Protein AF-A0A7Z2T7I6-F1 (afdb_monomer)

Radius of gyration: 26.54 Å; Cα contacts (8 Å, |Δi|>4): 228; chains: 1; bounding box: 70×32×77 Å

Organism: NCBI:txid1481923

Sequence (202 aa):
MVDNRLSQYQVNSLRELLQLSEDDLSFLVKNIEYQLNGLGGLPIDDSGSIDLTQETSNHPKEMREILDEIAKSAKKLCNLVTRYDAKTDRTLDIGSHYFRLPPSKVEPNGVKHFECIRVHDFLQELVSKAELESDYHATFVKAKSQNVVAKIYQAWNWAYPSAADNMIKFSSNNQFINMVAIVTGWDAELARKNVGNFLTRN

Solvent-accessible surface area (backbone atoms only — not comparable to full-atom values): 11140 Å² total; per-residue (Å²): 135,80,75,37,56,76,16,75,66,43,54,49,53,48,44,70,72,65,69,56,55,72,68,51,45,52,48,30,51,54,38,33,27,56,45,45,38,78,70,50,83,66,46,58,44,98,82,49,31,36,16,72,66,55,79,52,97,64,57,49,61,62,53,26,54,50,26,50,50,50,26,54,52,31,53,53,49,35,56,51,50,54,53,44,38,73,74,36,104,49,76,64,64,46,53,38,59,82,74,74,47,79,58,80,42,70,46,98,89,68,53,72,39,61,54,67,44,49,48,55,60,54,29,53,52,51,27,55,52,27,51,54,56,29,50,50,39,55,49,53,60,61,51,46,54,37,49,51,49,51,30,46,48,54,22,42,43,71,55,39,49,86,61,53,73,48,80,87,58,99,50,90,84,28,67,67,40,48,48,48,10,53,60,34,50,38,54,60,67,59,23,40,50,43,50,49,61,44,62,77,74,111

Foldseek 3Di:
DQQQAAFPQLLVLLCVLPVDDPVLSVQLRVQLSVLCVVVPHADADPRRHRALVPPPVCPLVVLLVVLVVLLVVLVVVLVVQVVVVVVDVDFDKDWPVVVVDAAPDADPVGDGHTDIDGSNVVSVVSNVVSVVSSVVSVCCVLVVLLSSLVSSLVSCCVSPVVCNPDDQDLDLSGSSLVSQCSRHVHDSVVSSVSNVVNVVVD

Nearest PDB structures (foldseek):
  9fw3-assembly1_B  TM=3.558E-01  e=8.357E+00  Mycolicibacterium thermoresistibile ATCC 19527

Secondary structure (DSSP, 8-state):
----PPPHHHHHHHHHHH---HHHHHHHHHHHHHHHHTT-PPPB-TTS-B-TTS--S--TTHHHHHHHHHHHHHHHHHHHHHHHHHHSSS--EEEGGGGTPPPSEE-TTSPEE--EEEHHHHHHHHHHHHHHHHHHHHHHHHHHHHHHHHHHHHHHHHH-HHHHTS---SSTT-HHHHHHHHHHT--HHHHHHHHHHHHT--

Structure (mmCIF, N/CA/C/O backbone):
data_AF-A0A7Z2T7I6-F1
#
_entry.id   AF-A0A7Z2T7I6-F1
#
loop_
_atom_site.group_PDB
_atom_site.id
_atom_site.type_symbol
_atom_site.label_atom_id
_atom_site.label_alt_id
_atom_site.label_comp_id
_atom_site.label_asym_id
_atom_site.label_entity_id
_atom_site.label_seq_id
_atom_site.pdbx_PDB_ins_code
_atom_site.Cartn_x
_atom_site.Cartn_y
_atom_site.Cartn_z
_atom_site.occupancy
_atom_site.B_iso_or_equiv
_atom_site.auth_seq_id
_atom_site.auth_comp_id
_atom_site.auth_asym_id
_atom_site.auth_atom_id
_atom_site.pdbx_PDB_model_num
ATOM 1 N N . MET A 1 1 ? -10.963 -1.932 -21.641 1.00 59.19 1 MET A N 1
ATOM 2 C CA . MET A 1 1 ? -10.310 -0.610 -21.747 1.00 59.19 1 MET A CA 1
ATOM 3 C C . MET A 1 1 ? -8.960 -0.745 -21.056 1.00 59.19 1 MET A C 1
ATOM 5 O O . MET A 1 1 ? -8.883 -1.547 -20.134 1.00 59.19 1 MET A O 1
ATOM 9 N N . VAL A 1 2 ? -7.897 -0.120 -21.567 1.00 70.94 2 VAL A N 1
ATOM 10 C CA . VAL A 1 2 ? -6.589 -0.116 -20.887 1.00 70.94 2 VAL A CA 1
ATOM 11 C C . VAL A 1 2 ? -6.545 1.155 -20.056 1.00 70.94 2 VAL A C 1
ATOM 13 O O . VAL A 1 2 ? -6.559 2.241 -20.642 1.00 70.94 2 VAL A O 1
ATOM 16 N N . ASP A 1 3 ? -6.555 0.989 -18.737 1.00 77.12 3 ASP A N 1
ATOM 17 C CA . ASP A 1 3 ? -6.661 2.078 -17.764 1.00 77.12 3 ASP A CA 1
ATOM 18 C C . ASP A 1 3 ? -5.273 2.648 -17.428 1.00 77.12 3 ASP A C 1
ATOM 20 O O . ASP A 1 3 ? -5.129 3.846 -17.211 1.00 77.12 3 ASP A O 1
ATOM 24 N N . ASN A 1 4 ? -4.231 1.810 -17.485 1.00 85.25 4 ASN A N 1
ATOM 25 C CA . ASN A 1 4 ? -2.842 2.185 -17.203 1.00 85.25 4 ASN A CA 1
ATOM 26 C C . ASN A 1 4 ? -2.056 2.425 -18.494 1.00 85.25 4 ASN A C 1
ATOM 28 O O . ASN A 1 4 ? -1.387 1.515 -18.987 1.00 85.25 4 ASN A O 1
ATOM 32 N N . ARG A 1 5 ? -2.149 3.636 -19.049 1.00 93.06 5 ARG A N 1
ATOM 33 C CA . ARG A 1 5 ? -1.396 4.034 -20.248 1.00 93.06 5 ARG A CA 1
ATOM 34 C C . ARG A 1 5 ? -0.121 4.779 -19.885 1.00 93.06 5 ARG A C 1
ATOM 36 O O . ARG A 1 5 ? -0.138 5.600 -18.974 1.00 93.06 5 ARG A O 1
ATOM 43 N N . LEU A 1 6 ? 0.959 4.516 -20.615 1.00 94.81 6 LEU A N 1
ATOM 44 C CA . LEU A 1 6 ? 2.185 5.298 -20.479 1.00 94.81 6 LEU A CA 1
ATOM 45 C C . LEU A 1 6 ? 1.987 6.666 -21.133 1.00 94.81 6 LEU A C 1
ATOM 47 O O . LEU A 1 6 ? 1.428 6.769 -22.229 1.00 94.81 6 LEU A O 1
ATOM 51 N N . SER A 1 7 ? 2.464 7.725 -20.480 1.00 95.06 7 SER A N 1
ATOM 52 C CA . SER A 1 7 ? 2.431 9.057 -21.082 1.00 95.06 7 SER A CA 1
ATOM 53 C C . SER A 1 7 ? 3.369 9.144 -22.283 1.00 95.06 7 SER A C 1
ATOM 55 O O . SER A 1 7 ? 4.326 8.377 -22.427 1.00 95.06 7 SER A O 1
ATOM 57 N N . GLN A 1 8 ? 3.155 10.155 -23.128 1.00 95.19 8 GLN A N 1
ATOM 58 C CA . GLN A 1 8 ? 4.059 10.425 -24.246 1.00 95.19 8 GLN A CA 1
ATOM 59 C C . GLN A 1 8 ? 5.498 10.685 -23.774 1.00 95.19 8 GLN A C 1
ATOM 61 O O . GLN A 1 8 ? 6.445 10.320 -24.470 1.00 95.19 8 GLN A O 1
ATOM 66 N N . TYR A 1 9 ? 5.664 11.283 -22.589 1.00 94.69 9 TYR A N 1
ATOM 67 C CA . TYR A 1 9 ? 6.972 11.489 -21.974 1.00 94.69 9 TYR A CA 1
ATOM 68 C C . TYR A 1 9 ? 7.654 10.151 -21.668 1.00 94.69 9 TYR A C 1
ATOM 70 O O . TYR A 1 9 ? 8.757 9.912 -22.156 1.00 94.69 9 TYR A O 1
ATOM 78 N N . GLN A 1 10 ? 6.967 9.243 -20.967 1.00 95.38 10 GLN A N 1
ATOM 79 C CA . GLN A 1 10 ? 7.503 7.917 -20.645 1.00 95.38 10 GLN A CA 1
ATOM 80 C C . GLN A 1 10 ? 7.854 7.132 -21.915 1.00 95.38 10 GLN A C 1
ATOM 82 O O . GLN A 1 10 ? 8.934 6.552 -22.001 1.00 95.38 10 GLN A O 1
ATOM 87 N N . VAL A 1 11 ? 6.996 7.171 -22.941 1.00 96.25 11 VAL A N 1
ATOM 88 C CA . VAL A 1 11 ? 7.260 6.517 -24.235 1.00 96.25 11 VAL A CA 1
ATOM 89 C C . VAL A 1 11 ? 8.503 7.095 -24.922 1.00 96.25 11 VAL A C 1
ATOM 91 O O . VAL A 1 11 ? 9.327 6.338 -25.437 1.00 96.25 11 VAL A O 1
ATOM 94 N N . ASN A 1 12 ? 8.680 8.418 -24.912 1.00 94.31 12 ASN A N 1
ATOM 95 C CA . ASN A 1 12 ? 9.861 9.056 -25.494 1.00 94.31 12 ASN A CA 1
ATOM 96 C C . ASN A 1 12 ? 11.142 8.683 -24.731 1.00 94.31 12 ASN A C 1
ATOM 98 O O . ASN A 1 12 ? 12.137 8.335 -25.363 1.00 94.31 12 ASN A O 1
ATOM 102 N N . SER A 1 13 ? 11.107 8.661 -23.396 1.00 95.00 13 SER A N 1
ATOM 103 C CA . SER A 1 13 ? 12.247 8.223 -22.582 1.00 95.00 13 SER A CA 1
ATOM 104 C C . SER A 1 13 ? 12.603 6.751 -22.823 1.00 95.00 13 SER A C 1
ATOM 106 O O . SER A 1 13 ? 13.781 6.400 -22.874 1.00 95.00 13 SER A O 1
ATOM 108 N N . LEU A 1 14 ? 11.607 5.879 -23.024 1.00 93.69 14 LEU A N 1
ATOM 109 C CA . LEU A 1 14 ? 11.844 4.480 -23.400 1.00 93.69 14 LEU A CA 1
ATOM 110 C C . LEU A 1 14 ? 12.498 4.356 -24.779 1.00 93.69 14 LEU A C 1
ATOM 112 O O . LEU A 1 14 ? 13.408 3.542 -24.944 1.00 93.69 14 LEU A O 1
ATOM 116 N N . ARG A 1 15 ? 12.077 5.175 -25.752 1.00 93.00 15 ARG A N 1
ATOM 117 C CA . ARG A 1 15 ? 12.696 5.226 -27.085 1.00 93.00 15 ARG A CA 1
ATOM 118 C C . ARG A 1 15 ? 14.184 5.558 -26.988 1.00 93.00 15 ARG A C 1
ATOM 120 O O . ARG A 1 15 ? 15.005 4.859 -27.576 1.00 93.00 15 ARG A O 1
ATOM 127 N N . GLU A 1 16 ? 14.526 6.592 -26.225 1.00 92.69 16 GLU A N 1
ATOM 128 C CA . GLU A 1 16 ? 15.913 7.031 -26.031 1.00 92.69 16 GLU A CA 1
ATOM 129 C C . GLU A 1 16 ? 16.762 5.977 -25.307 1.00 92.69 16 GLU A C 1
ATOM 131 O O . GLU A 1 16 ? 17.910 5.737 -25.687 1.00 92.69 16 GLU A O 1
ATOM 136 N N . LEU A 1 17 ? 16.192 5.314 -24.294 1.00 91.06 17 LEU A N 1
ATOM 137 C CA . LEU A 1 17 ? 16.883 4.299 -23.500 1.00 91.06 17 LEU A CA 1
ATOM 138 C C . LEU A 1 17 ? 17.162 3.010 -24.286 1.00 91.06 17 LEU A C 1
ATOM 140 O O . LEU A 1 17 ? 18.237 2.419 -24.145 1.00 91.06 17 LEU A O 1
ATOM 144 N N . LEU A 1 18 ? 16.171 2.532 -25.043 1.00 87.81 18 LEU A N 1
ATOM 145 C CA . LEU A 1 18 ? 16.194 1.191 -25.630 1.00 87.81 18 LEU A CA 1
ATOM 146 C C . LEU A 1 18 ? 16.633 1.179 -27.094 1.00 87.81 18 LEU A C 1
ATOM 148 O O . LEU A 1 18 ? 17.098 0.143 -27.559 1.00 87.81 18 LEU A O 1
ATOM 152 N N . GLN A 1 19 ? 16.511 2.310 -27.801 1.00 86.06 19 GLN A N 1
ATOM 153 C CA . GLN A 1 19 ? 16.874 2.452 -29.219 1.00 86.06 19 GLN A CA 1
ATOM 154 C C . GLN A 1 19 ? 16.239 1.370 -30.113 1.00 86.06 19 GLN A C 1
ATOM 156 O O . GLN A 1 19 ? 16.840 0.906 -31.082 1.00 86.06 19 GLN A O 1
ATOM 161 N N . LEU A 1 20 ? 15.021 0.952 -29.763 1.00 84.25 20 LEU A N 1
ATOM 162 C CA . LEU A 1 20 ? 14.238 -0.024 -30.517 1.00 84.25 20 LEU A CA 1
ATOM 163 C C . LEU A 1 20 ? 13.648 0.603 -31.784 1.00 84.25 20 LEU A C 1
ATOM 165 O O . LEU A 1 20 ? 13.491 1.823 -31.876 1.00 84.25 20 LEU A O 1
ATOM 169 N N . SER A 1 21 ? 13.270 -0.247 -32.742 1.00 87.25 21 SER A N 1
ATOM 170 C CA . SER A 1 21 ? 12.425 0.177 -33.860 1.00 87.25 21 SER A CA 1
ATOM 171 C C . SER A 1 21 ? 11.063 0.673 -33.346 1.00 87.25 21 SER A C 1
ATOM 173 O O . SER A 1 21 ? 10.634 0.298 -32.253 1.00 87.25 21 SER A O 1
ATOM 175 N N . GLU A 1 22 ? 10.360 1.514 -34.114 1.00 88.25 22 GLU A N 1
ATOM 176 C CA . GLU A 1 22 ? 9.031 2.007 -33.706 1.00 88.25 22 GLU A CA 1
ATOM 177 C C . GLU A 1 22 ? 8.027 0.864 -33.488 1.00 88.25 22 GLU A C 1
ATOM 179 O O . GLU A 1 22 ? 7.228 0.923 -32.552 1.00 88.25 22 GLU A O 1
ATOM 184 N N . ASP A 1 23 ? 8.096 -0.197 -34.296 1.00 87.69 23 ASP A N 1
ATOM 185 C CA . ASP A 1 23 ? 7.208 -1.355 -34.165 1.00 87.69 23 ASP A CA 1
ATOM 186 C C . ASP A 1 23 ? 7.495 -2.137 -32.873 1.00 87.69 23 ASP A C 1
ATOM 188 O O . ASP A 1 23 ? 6.567 -2.445 -32.117 1.00 87.69 23 ASP A O 1
ATOM 192 N N . ASP A 1 24 ? 8.773 -2.381 -32.566 1.00 86.50 24 ASP A N 1
ATOM 193 C CA . ASP A 1 24 ? 9.190 -3.089 -31.348 1.00 86.50 24 ASP A CA 1
ATOM 194 C C . ASP A 1 24 ? 8.893 -2.267 -30.088 1.00 86.50 24 ASP A C 1
ATOM 196 O O . ASP A 1 24 ? 8.397 -2.796 -29.089 1.00 86.50 24 ASP A O 1
ATOM 200 N N . LEU A 1 25 ? 9.136 -0.952 -30.137 1.00 90.25 25 LEU A N 1
ATOM 201 C CA . LEU A 1 25 ? 8.793 -0.037 -29.052 1.00 90.25 25 LEU A CA 1
ATOM 202 C C . LEU A 1 25 ? 7.277 -0.006 -28.827 1.00 90.25 25 LEU A C 1
ATOM 204 O O . LEU A 1 25 ? 6.825 -0.094 -27.685 1.00 90.25 25 LEU A O 1
ATOM 208 N N . SER A 1 26 ? 6.481 0.082 -29.899 1.00 91.44 26 SER A N 1
ATOM 209 C CA . SER A 1 26 ? 5.017 0.065 -29.810 1.00 91.44 26 SER A CA 1
ATOM 210 C C . SER A 1 26 ? 4.510 -1.237 -29.190 1.00 91.44 26 SER A C 1
ATOM 212 O O . SER A 1 26 ? 3.603 -1.215 -28.352 1.00 91.44 26 SER A O 1
ATOM 214 N N . PHE A 1 27 ? 5.105 -2.371 -29.566 1.00 90.19 27 PHE A N 1
ATOM 215 C CA . PHE A 1 27 ? 4.765 -3.673 -29.004 1.00 90.19 27 PHE A CA 1
ATOM 216 C C . PHE A 1 27 ? 5.120 -3.766 -27.513 1.00 90.19 27 PHE A C 1
ATOM 218 O O . PHE A 1 27 ? 4.272 -4.167 -26.712 1.00 90.19 27 PHE A O 1
ATOM 225 N N . LEU A 1 28 ? 6.324 -3.332 -27.122 1.00 90.88 28 LEU A N 1
ATOM 226 C CA . LEU A 1 28 ? 6.756 -3.289 -25.723 1.00 90.88 28 LEU A CA 1
ATOM 227 C C . LEU A 1 28 ? 5.830 -2.416 -24.871 1.00 90.88 28 LEU A C 1
ATOM 229 O O . LEU A 1 28 ? 5.360 -2.874 -23.832 1.00 90.88 28 LEU A O 1
ATOM 233 N N . VAL A 1 29 ? 5.530 -1.193 -25.320 1.00 94.12 29 VAL A N 1
ATOM 234 C CA . VAL A 1 29 ? 4.647 -0.257 -24.604 1.00 94.12 29 VAL A CA 1
ATOM 235 C C . VAL A 1 29 ? 3.270 -0.879 -24.391 1.00 94.12 29 VAL A C 1
ATOM 237 O O . VAL A 1 29 ? 2.826 -0.990 -23.251 1.00 94.12 2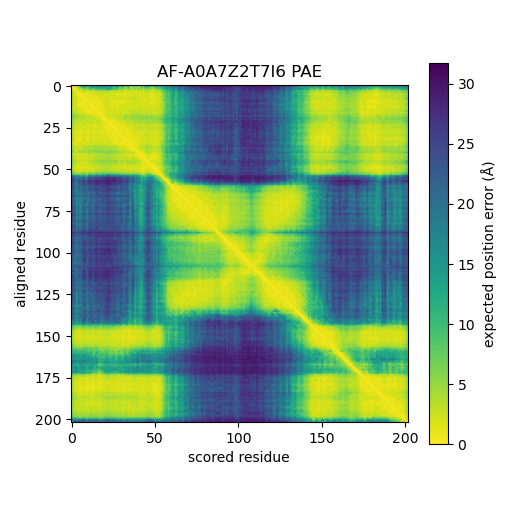9 VAL A O 1
ATOM 240 N N . LYS A 1 30 ? 2.629 -1.383 -25.453 1.00 93.19 30 LYS A N 1
ATOM 241 C CA . LYS A 1 30 ? 1.308 -2.026 -25.344 1.00 93.19 30 LYS A CA 1
ATOM 242 C C . LYS A 1 30 ? 1.323 -3.220 -24.394 1.00 93.19 30 LYS A C 1
ATOM 244 O O . LYS A 1 30 ? 0.353 -3.439 -23.668 1.00 93.19 30 LYS A O 1
ATOM 249 N N . ASN A 1 31 ? 2.404 -3.999 -24.390 1.00 91.62 31 ASN A N 1
ATOM 250 C CA . ASN A 1 31 ? 2.533 -5.143 -23.497 1.00 91.62 31 ASN A CA 1
ATOM 251 C C . ASN A 1 31 ? 2.718 -4.700 -22.037 1.00 91.62 31 ASN A C 1
ATOM 253 O O . ASN A 1 31 ? 2.062 -5.249 -21.156 1.00 91.62 31 ASN A O 1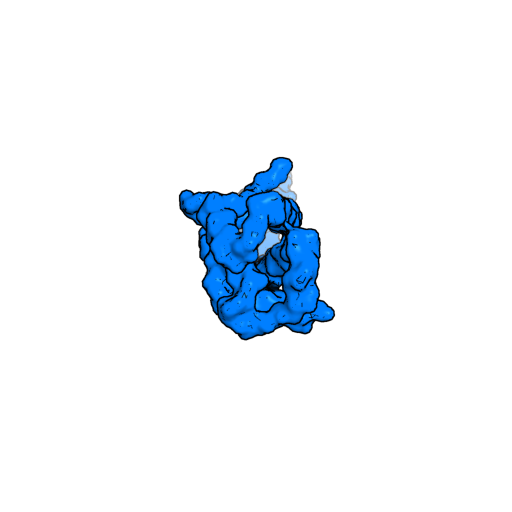
ATOM 257 N N . ILE A 1 32 ? 3.536 -3.675 -21.769 1.00 93.56 32 ILE A N 1
ATOM 258 C CA . ILE A 1 32 ? 3.672 -3.083 -20.428 1.00 93.56 32 ILE A CA 1
ATOM 259 C C . ILE A 1 32 ? 2.303 -2.615 -19.926 1.00 93.56 32 ILE A C 1
ATOM 261 O O . ILE A 1 32 ? 1.873 -3.034 -18.853 1.00 93.56 32 ILE A O 1
ATOM 265 N N . GLU A 1 33 ? 1.590 -1.812 -20.715 1.00 93.56 33 GLU A N 1
ATOM 266 C CA . GLU A 1 33 ? 0.268 -1.292 -20.353 1.00 93.56 33 GLU A CA 1
ATOM 267 C C . GLU A 1 33 ? -0.734 -2.424 -20.071 1.00 93.56 33 GLU A C 1
ATOM 269 O O . GLU A 1 33 ? -1.437 -2.407 -19.058 1.00 93.56 33 GLU A O 1
ATOM 274 N N . TYR A 1 34 ? -0.756 -3.461 -20.916 1.00 91.19 34 TYR A N 1
ATOM 275 C CA . TYR A 1 34 ? -1.602 -4.640 -20.724 1.00 91.19 34 TYR A CA 1
ATOM 276 C C . TYR A 1 34 ? -1.281 -5.388 -19.422 1.00 91.19 34 TYR A C 1
ATOM 278 O O . TYR A 1 34 ? -2.190 -5.713 -18.654 1.00 91.19 34 TYR A O 1
ATOM 286 N N . GLN A 1 35 ? 0.001 -5.640 -19.143 1.00 89.25 35 GLN A N 1
ATOM 287 C CA . GLN A 1 35 ? 0.428 -6.335 -17.927 1.00 89.25 35 GLN A CA 1
ATOM 288 C C . GLN A 1 35 ? 0.107 -5.526 -16.667 1.00 89.25 35 GLN A C 1
ATOM 290 O O . GLN A 1 35 ? -0.356 -6.089 -15.670 1.00 89.25 35 GLN A O 1
ATOM 295 N N . LEU A 1 36 ? 0.312 -4.207 -16.715 1.00 88.44 36 LEU A N 1
ATOM 296 C CA . LEU A 1 36 ? -0.004 -3.303 -15.614 1.00 88.44 36 LEU A CA 1
ATOM 297 C C . LEU A 1 36 ? -1.511 -3.183 -15.381 1.00 88.44 36 LEU A C 1
ATOM 299 O O . LEU A 1 36 ? -1.922 -3.014 -14.238 1.00 88.44 36 LEU A O 1
ATOM 303 N N . ASN A 1 37 ? -2.353 -3.316 -16.410 1.00 83.94 37 ASN A N 1
ATOM 304 C CA . ASN A 1 37 ? -3.814 -3.270 -16.261 1.00 83.94 37 ASN A CA 1
ATOM 305 C C . ASN A 1 37 ? -4.354 -4.362 -15.318 1.00 83.94 37 ASN A C 1
ATOM 307 O O . ASN A 1 37 ? -5.376 -4.177 -14.662 1.00 83.94 37 ASN A O 1
ATOM 311 N N . GLY A 1 38 ? -3.635 -5.482 -15.183 1.00 75.19 38 GLY A N 1
ATOM 312 C CA . GLY A 1 38 ? -3.947 -6.531 -14.208 1.00 75.19 38 GLY A CA 1
ATOM 313 C C . GLY A 1 38 ? -3.800 -6.107 -12.738 1.00 75.19 38 GLY A C 1
ATOM 314 O O . GLY A 1 38 ? -4.157 -6.881 -11.853 1.00 75.19 38 GLY A O 1
ATOM 315 N N . LEU A 1 39 ? -3.273 -4.909 -12.464 1.00 75.75 39 LEU A N 1
ATOM 316 C CA . LEU A 1 39 ? -3.096 -4.347 -11.120 1.00 75.75 39 LEU A CA 1
ATOM 317 C C . LEU A 1 39 ? -4.210 -3.360 -10.722 1.00 75.75 39 LEU A C 1
ATOM 319 O O . LEU A 1 39 ? -4.144 -2.789 -9.631 1.00 75.75 39 LEU A O 1
ATOM 323 N N . GLY A 1 40 ? -5.2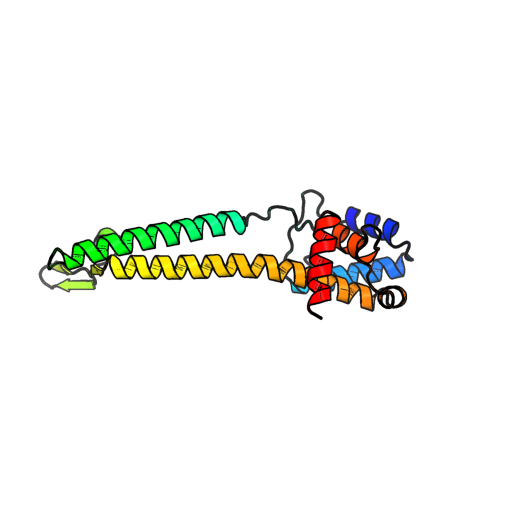18 -3.159 -11.581 1.00 75.50 40 GLY A N 1
ATOM 324 C CA . GLY A 1 40 ? -6.194 -2.073 -11.443 1.00 75.50 40 GLY A CA 1
ATOM 325 C C . GLY A 1 40 ? -5.578 -0.705 -11.760 1.00 75.50 40 GLY A C 1
ATOM 326 O O . GLY A 1 40 ? -4.453 -0.638 -12.247 1.00 75.50 40 GLY A O 1
ATOM 327 N N . GLY A 1 41 ? -6.299 0.386 -11.487 1.00 76.88 41 GLY A N 1
ATOM 328 C CA . GLY A 1 41 ? -5.822 1.747 -11.767 1.00 76.88 41 GLY A CA 1
ATOM 329 C C . GLY A 1 41 ? -4.560 2.117 -10.976 1.00 76.88 41 GLY A C 1
ATOM 330 O O . GLY A 1 41 ? -4.514 1.982 -9.747 1.00 76.88 41 GLY A O 1
ATOM 331 N N . LEU A 1 42 ? -3.530 2.574 -11.685 1.00 80.94 42 LEU A N 1
ATOM 332 C CA . LEU A 1 42 ? -2.273 3.060 -11.120 1.00 80.94 42 LEU A CA 1
ATOM 333 C C . LEU A 1 42 ? -2.291 4.590 -10.962 1.00 80.94 42 LEU A C 1
ATOM 335 O O . LEU A 1 42 ? -3.009 5.270 -11.694 1.00 80.94 42 LEU A O 1
ATOM 339 N N . PRO A 1 43 ? -1.530 5.137 -9.994 1.00 76.50 43 PRO A N 1
ATOM 340 C CA . PRO A 1 43 ? -1.385 6.580 -9.838 1.00 76.50 43 PRO A CA 1
ATOM 341 C C . PRO A 1 43 ? -0.776 7.210 -11.092 1.00 76.50 43 PRO A C 1
ATOM 343 O O . PRO A 1 43 ? 0.146 6.646 -11.688 1.00 76.50 43 PRO A O 1
ATOM 346 N N . ILE A 1 44 ? -1.281 8.389 -11.445 1.00 82.38 44 ILE A N 1
ATOM 347 C CA . ILE A 1 44 ? -0.764 9.224 -12.527 1.00 82.38 44 ILE A CA 1
ATOM 348 C C . ILE A 1 44 ? -0.452 10.620 -11.993 1.00 82.38 44 ILE A C 1
ATOM 350 O O . ILE A 1 44 ? -1.151 11.096 -11.100 1.00 82.38 44 ILE A O 1
ATOM 354 N N . ASP A 1 45 ? 0.587 11.250 -12.529 1.00 80.69 45 ASP A N 1
ATOM 355 C CA . ASP A 1 45 ? 0.932 12.640 -12.233 1.00 80.69 45 ASP A CA 1
ATOM 356 C C . ASP A 1 45 ? 0.135 13.643 -13.089 1.00 80.69 45 ASP A C 1
ATOM 358 O O . ASP A 1 45 ? -0.643 13.269 -13.972 1.00 80.69 45 ASP A O 1
ATOM 362 N N . ASP A 1 46 ? 0.364 14.939 -12.859 1.00 80.94 46 ASP A N 1
ATOM 363 C CA . ASP A 1 46 ? -0.265 16.031 -13.619 1.00 80.94 46 ASP A CA 1
ATOM 364 C C . ASP A 1 46 ? 0.069 16.001 -15.124 1.00 80.94 46 ASP A C 1
ATOM 366 O O . ASP A 1 46 ? -0.649 16.583 -15.939 1.00 80.94 46 ASP A O 1
ATOM 370 N N . SER A 1 47 ? 1.152 15.318 -15.514 1.00 83.94 47 SER A N 1
ATOM 371 C CA . SER A 1 47 ? 1.539 15.112 -16.915 1.00 83.94 47 SER A CA 1
ATOM 372 C C . SER A 1 47 ? 0.856 13.895 -17.555 1.00 83.94 47 SER A C 1
ATOM 374 O O . SER A 1 47 ? 1.020 13.647 -18.753 1.00 83.94 47 SER A O 1
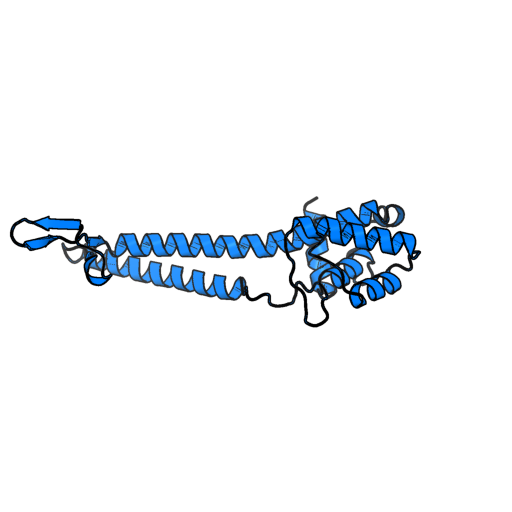ATOM 376 N N . GLY A 1 48 ? 0.078 13.141 -16.774 1.00 84.31 48 GLY A N 1
ATOM 377 C CA . GLY A 1 48 ? -0.547 11.885 -17.175 1.00 84.31 48 GLY A CA 1
ATOM 378 C C . GLY A 1 48 ? 0.422 10.701 -17.214 1.00 84.31 48 GLY A C 1
ATOM 379 O O . GLY A 1 48 ? 0.098 9.683 -17.823 1.00 84.31 48 GLY A O 1
ATOM 380 N N . SER A 1 49 ? 1.611 10.827 -16.619 1.00 89.50 49 SER A N 1
ATOM 381 C CA . SER A 1 49 ? 2.594 9.748 -16.495 1.00 89.50 49 SER A CA 1
ATOM 382 C C . SER A 1 49 ? 2.248 8.857 -15.320 1.00 89.50 49 SER A C 1
ATOM 384 O O . SER A 1 49 ? 1.867 9.355 -14.265 1.00 89.50 49 SER A O 1
ATOM 386 N N . ILE A 1 50 ? 2.425 7.543 -15.474 1.00 88.00 50 ILE A N 1
ATOM 387 C CA . ILE A 1 50 ? 2.354 6.638 -14.327 1.00 88.00 50 ILE A CA 1
ATOM 388 C C . ILE A 1 50 ? 3.496 6.992 -13.388 1.00 88.00 50 ILE A C 1
ATOM 390 O O . ILE A 1 50 ? 4.666 6.839 -13.738 1.00 88.00 50 ILE A O 1
ATOM 394 N N . ASP A 1 51 ? 3.141 7.417 -12.187 1.00 86.00 51 ASP A N 1
ATOM 395 C CA . ASP A 1 51 ? 4.105 7.793 -11.175 1.00 86.00 51 ASP A CA 1
ATOM 396 C C . ASP A 1 51 ? 3.681 7.179 -9.841 1.00 86.00 51 ASP A C 1
ATOM 398 O O . ASP A 1 51 ? 2.762 7.625 -9.164 1.00 86.00 51 ASP A O 1
ATOM 402 N N . LEU A 1 52 ? 4.360 6.095 -9.473 1.00 81.38 52 LEU A N 1
ATOM 403 C CA . LEU A 1 52 ? 4.162 5.385 -8.215 1.00 81.38 52 LEU A CA 1
ATOM 404 C C . LEU A 1 52 ? 4.829 6.101 -7.029 1.00 81.38 52 LEU A C 1
ATOM 406 O O . LEU A 1 52 ? 4.751 5.587 -5.911 1.00 81.38 52 LEU A O 1
ATOM 410 N N . THR A 1 53 ? 5.523 7.220 -7.268 1.00 75.19 53 THR A N 1
ATOM 411 C CA . THR A 1 53 ? 5.970 8.159 -6.231 1.00 75.19 53 THR A CA 1
ATOM 412 C C . THR A 1 53 ? 4.924 9.218 -5.929 1.00 75.19 53 THR A C 1
ATOM 414 O O . THR A 1 53 ? 4.950 9.740 -4.814 1.00 75.19 53 THR A O 1
ATOM 417 N N . GLN A 1 54 ? 3.985 9.480 -6.860 1.00 61.38 54 GLN A N 1
ATOM 418 C CA . GLN A 1 54 ? 2.807 10.286 -6.556 1.00 61.38 54 GLN A CA 1
ATOM 419 C C . GLN A 1 54 ? 2.179 9.702 -5.307 1.00 61.38 54 GLN A C 1
ATOM 421 O O . GLN A 1 54 ? 1.809 8.518 -5.247 1.00 61.38 54 GLN A O 1
ATOM 426 N N . GLU A 1 55 ? 2.041 10.566 -4.314 1.00 52.06 55 GLU A N 1
ATOM 427 C CA . GLU A 1 55 ? 1.145 10.345 -3.204 1.00 52.06 55 GLU A CA 1
ATOM 428 C C . GLU A 1 55 ? -0.270 10.310 -3.786 1.00 52.06 55 GLU A C 1
ATOM 430 O O . GLU A 1 55 ? -1.037 11.265 -3.719 1.00 52.06 55 GLU A O 1
ATOM 435 N N . THR A 1 56 ? -0.655 9.170 -4.367 1.00 45.06 56 THR A N 1
ATOM 436 C CA . THR A 1 56 ? -2.063 8.795 -4.321 1.00 45.06 56 THR A CA 1
ATOM 437 C C . THR A 1 56 ? -2.429 8.917 -2.863 1.00 45.06 56 THR A C 1
ATOM 439 O O . THR A 1 56 ? -1.742 8.325 -2.038 1.00 45.06 56 THR A O 1
ATOM 442 N N . SER A 1 57 ? -3.436 9.727 -2.563 1.00 42.50 57 SER A N 1
ATOM 443 C CA . SER A 1 57 ? -4.034 9.968 -1.250 1.00 42.50 57 SER A CA 1
ATOM 444 C C . SER A 1 57 ? -4.304 8.661 -0.485 1.00 42.50 57 SER A C 1
ATOM 446 O O . SER A 1 57 ? -5.415 8.141 -0.450 1.00 42.50 57 SER A O 1
ATOM 448 N N . ASN A 1 58 ? -3.233 8.090 0.043 1.00 48.69 58 ASN A N 1
ATOM 449 C CA . ASN A 1 58 ? -3.063 6.772 0.624 1.00 48.69 58 ASN A CA 1
ATOM 450 C C . ASN A 1 58 ? -1.672 6.849 1.251 1.00 48.69 58 ASN A C 1
ATOM 452 O O . ASN A 1 58 ? -0.713 6.376 0.657 1.00 48.69 58 ASN A O 1
ATOM 456 N N . HIS A 1 59 ? -1.539 7.502 2.407 1.00 54.81 59 HIS A N 1
ATOM 457 C CA . HIS A 1 59 ? -0.296 7.537 3.179 1.00 54.81 59 HIS A CA 1
ATOM 458 C C . HIS A 1 59 ? -0.194 6.241 3.997 1.00 54.81 59 HIS A C 1
ATOM 460 O O . HIS A 1 59 ? -0.561 6.225 5.167 1.00 54.81 59 HIS A O 1
ATOM 466 N N . PRO A 1 60 ? 0.287 5.103 3.469 1.00 60.59 60 PRO A N 1
ATOM 467 C CA . PRO A 1 60 ? 0.113 3.813 4.128 1.00 60.59 60 PRO A CA 1
ATOM 468 C C . PRO A 1 60 ? 1.129 3.654 5.264 1.00 60.59 60 PRO A C 1
ATOM 470 O O . PRO A 1 60 ? 1.045 2.709 6.037 1.00 60.59 60 PRO A O 1
ATOM 473 N N . LYS A 1 61 ? 2.125 4.549 5.334 1.00 64.88 61 LYS A N 1
ATOM 474 C CA . LYS A 1 61 ? 3.066 4.674 6.443 1.00 64.88 61 LYS A CA 1
ATOM 475 C C . LYS A 1 61 ? 2.470 5.528 7.557 1.00 64.88 61 LYS A C 1
ATOM 477 O O . LYS A 1 61 ? 2.412 5.048 8.675 1.00 64.88 61 LYS A O 1
ATOM 482 N N . GLU A 1 62 ? 1.987 6.730 7.248 1.00 71.62 62 GLU A N 1
ATOM 483 C CA . GLU A 1 62 ? 1.335 7.599 8.236 1.00 71.62 62 GLU A CA 1
ATOM 484 C C . GLU A 1 62 ? 0.080 6.931 8.812 1.00 71.62 62 GLU A C 1
ATOM 486 O O . GLU A 1 62 ? -0.070 6.852 10.023 1.00 71.62 62 GLU A O 1
ATOM 491 N N . MET A 1 63 ? -0.768 6.330 7.969 1.00 72.31 63 MET A N 1
ATOM 492 C CA . MET A 1 63 ? -1.934 5.563 8.422 1.00 72.31 63 MET A CA 1
ATOM 493 C C . MET A 1 63 ? -1.525 4.366 9.280 1.00 72.31 63 MET A C 1
ATOM 495 O O . MET A 1 63 ? -2.177 4.086 10.277 1.00 72.31 63 MET A O 1
ATOM 499 N N . ARG A 1 64 ? -0.414 3.691 8.957 1.00 75.75 64 ARG A N 1
ATOM 500 C CA . ARG A 1 64 ? 0.127 2.624 9.810 1.00 75.75 64 ARG A CA 1
ATOM 501 C C . ARG A 1 64 ? 0.606 3.157 11.152 1.00 75.75 64 ARG A C 1
ATOM 503 O O . ARG A 1 64 ? 0.320 2.553 12.173 1.00 75.75 64 ARG A O 1
ATOM 510 N N . GLU A 1 65 ? 1.317 4.277 11.156 1.00 82.44 65 GLU A N 1
ATOM 511 C CA . GLU A 1 65 ? 1.797 4.922 12.378 1.00 82.44 65 GLU A CA 1
ATOM 512 C C . GLU A 1 65 ? 0.622 5.359 13.265 1.00 82.44 65 GLU A C 1
ATOM 514 O O . GLU A 1 65 ? 0.642 5.094 14.467 1.00 82.44 65 GLU A O 1
ATOM 519 N N . ILE A 1 66 ? -0.440 5.910 12.667 1.00 87.50 66 ILE A N 1
ATOM 520 C CA . ILE A 1 66 ? -1.695 6.252 13.348 1.00 87.50 66 ILE A CA 1
ATOM 521 C C . ILE A 1 66 ? -2.374 4.994 13.907 1.00 87.50 66 ILE A C 1
ATOM 523 O O . ILE A 1 66 ? -2.751 4.969 15.078 1.00 87.50 66 ILE A O 1
ATOM 527 N N . LEU A 1 67 ? -2.525 3.932 13.110 1.00 87.94 67 LEU A N 1
ATOM 528 C CA . LEU A 1 67 ? -3.154 2.678 13.545 1.00 87.94 67 LEU A CA 1
ATOM 529 C C . LEU A 1 67 ? -2.354 1.997 14.667 1.00 87.94 67 LEU A C 1
ATOM 531 O O . LEU A 1 67 ? -2.935 1.539 15.653 1.00 87.94 67 LEU A O 1
ATOM 535 N N . ASP A 1 68 ? -1.025 2.015 14.586 1.00 87.62 68 ASP A N 1
ATOM 536 C CA . ASP A 1 68 ? -0.132 1.542 15.646 1.00 87.62 68 ASP A CA 1
ATOM 537 C C . ASP A 1 68 ? -0.274 2.382 16.924 1.00 87.62 68 ASP A C 1
ATOM 539 O O . ASP A 1 68 ? -0.242 1.844 18.037 1.00 87.62 68 ASP A O 1
ATOM 543 N N . GLU A 1 69 ? -0.415 3.704 16.797 1.00 94.12 69 GLU A N 1
ATOM 544 C CA . GLU A 1 69 ? -0.645 4.601 17.929 1.00 94.12 69 GLU A CA 1
ATOM 545 C C . GLU A 1 69 ? -2.004 4.338 18.592 1.00 94.12 69 GLU A C 1
ATOM 547 O O . GLU A 1 69 ? -2.079 4.254 19.826 1.00 94.12 69 GLU A O 1
ATOM 552 N N . ILE A 1 70 ? -3.053 4.118 17.792 1.00 93.62 70 ILE A N 1
ATOM 553 C CA . ILE A 1 70 ? -4.385 3.714 18.261 1.00 93.62 70 ILE A CA 1
ATOM 554 C C . ILE A 1 70 ? -4.285 2.396 19.033 1.00 93.62 70 ILE A C 1
ATOM 556 O O . ILE A 1 70 ? -4.713 2.335 20.189 1.00 93.62 70 ILE A O 1
ATOM 560 N N . ALA A 1 71 ? -3.663 1.363 18.457 1.00 92.94 71 ALA A N 1
ATOM 561 C CA . ALA A 1 71 ? -3.520 0.056 19.097 1.00 92.94 71 ALA A CA 1
ATOM 562 C C . ALA A 1 71 ? -2.736 0.147 20.418 1.00 92.94 71 ALA A C 1
ATOM 564 O O . ALA A 1 71 ? -3.150 -0.410 21.440 1.00 92.94 71 ALA A O 1
ATOM 565 N N . LYS A 1 72 ? -1.624 0.895 20.448 1.00 94.62 72 LYS A N 1
ATOM 566 C CA . LYS A 1 72 ? -0.825 1.112 21.669 1.00 94.62 72 LYS A CA 1
ATOM 567 C C . LYS A 1 72 ? -1.622 1.837 22.749 1.00 94.62 72 LYS A C 1
ATOM 569 O O . LYS A 1 72 ? -1.553 1.455 23.920 1.00 94.62 72 LYS A O 1
ATOM 574 N N . SER A 1 73 ? -2.362 2.876 22.378 1.00 96.88 73 SER A N 1
ATOM 575 C CA . SER A 1 73 ? -3.168 3.665 23.313 1.00 96.88 73 SER A CA 1
ATOM 576 C C . SER A 1 73 ? -4.345 2.857 23.862 1.00 96.88 73 SER A C 1
ATOM 578 O O . SER A 1 73 ? -4.555 2.831 25.077 1.00 96.88 73 SER A O 1
ATOM 580 N N . ALA A 1 74 ? -5.040 2.104 23.008 1.00 95.38 74 ALA A N 1
ATOM 581 C CA . ALA A 1 74 ? -6.119 1.208 23.410 1.00 95.38 74 ALA A CA 1
ATOM 582 C C . ALA A 1 74 ? -5.621 0.080 24.332 1.00 95.38 74 ALA A C 1
ATOM 584 O O . ALA A 1 74 ? -6.233 -0.164 25.372 1.00 95.38 74 ALA A O 1
ATOM 585 N N . LYS A 1 75 ? -4.459 -0.535 24.052 1.00 95.12 75 LYS A N 1
ATOM 586 C CA . LYS A 1 75 ? -3.814 -1.518 24.951 1.00 95.12 75 LYS A CA 1
ATOM 587 C C . LYS A 1 75 ? -3.500 -0.930 26.329 1.00 95.12 75 LYS A C 1
ATOM 589 O O . LYS A 1 75 ? -3.755 -1.569 27.351 1.00 95.12 75 LYS A O 1
ATOM 594 N N . LYS A 1 76 ? -2.966 0.297 26.383 1.00 96.69 76 LYS A N 1
ATOM 595 C CA . LYS A 1 76 ? -2.711 0.998 27.655 1.00 96.69 76 LYS A CA 1
ATOM 596 C C . LYS A 1 76 ? -4.004 1.207 28.442 1.00 96.69 76 LYS A C 1
ATOM 598 O O . LYS A 1 76 ? -4.025 0.934 29.641 1.00 96.69 76 LYS A O 1
ATOM 603 N N . LEU A 1 77 ? -5.069 1.652 27.779 1.00 96.44 77 LEU A N 1
ATOM 604 C CA . LEU A 1 77 ? -6.361 1.874 28.423 1.00 96.44 77 LEU A CA 1
ATOM 605 C C . LEU A 1 77 ? -6.998 0.558 28.893 1.00 96.44 77 LEU A C 1
ATOM 607 O O . LEU A 1 77 ? -7.474 0.483 30.020 1.00 96.44 77 LEU A O 1
ATOM 611 N N . CYS A 1 78 ? -6.909 -0.502 28.090 1.00 94.44 78 CYS A N 1
ATOM 612 C CA . CYS A 1 78 ? -7.382 -1.843 28.435 1.00 94.44 78 CYS A CA 1
ATOM 613 C C . CYS A 1 78 ? -6.725 -2.364 29.727 1.00 94.44 78 CYS A C 1
ATOM 615 O O . CYS A 1 78 ? -7.406 -2.861 30.627 1.00 94.44 78 CYS A O 1
ATOM 617 N N . ASN A 1 79 ? -5.415 -2.148 29.889 1.00 93.81 79 ASN A N 1
ATOM 618 C CA . ASN A 1 79 ? -4.701 -2.480 31.125 1.00 93.81 79 ASN A CA 1
ATOM 619 C C . ASN A 1 79 ? -5.191 -1.673 32.339 1.00 93.81 79 ASN A C 1
ATOM 621 O O . ASN A 1 79 ? -5.224 -2.201 33.451 1.00 93.81 79 ASN A O 1
ATOM 625 N N . LEU A 1 80 ? -5.548 -0.398 32.157 1.00 95.62 80 LEU A N 1
ATOM 626 C CA . LEU A 1 80 ? -6.091 0.436 33.234 1.00 95.62 80 LEU A CA 1
ATOM 627 C C . LEU A 1 80 ? -7.494 -0.018 33.645 1.00 95.62 80 LEU A C 1
ATOM 629 O O . LEU A 1 80 ? -7.744 -0.151 34.840 1.00 95.62 80 LEU A O 1
ATOM 633 N N . VAL A 1 81 ? -8.365 -0.312 32.675 1.00 94.12 81 VAL A N 1
ATOM 634 C CA . VAL A 1 81 ? -9.719 -0.837 32.915 1.00 94.12 81 VAL A CA 1
ATOM 635 C C . VAL A 1 81 ? -9.649 -2.173 33.646 1.00 94.12 81 VAL A C 1
ATOM 637 O O . VAL A 1 81 ? -10.254 -2.321 34.697 1.00 94.12 81 VAL A O 1
ATOM 640 N N . THR A 1 82 ? -8.792 -3.091 33.196 1.00 91.12 82 THR A N 1
ATOM 641 C CA . THR A 1 82 ? -8.600 -4.393 33.860 1.00 91.12 82 THR A CA 1
ATOM 642 C C . THR A 1 82 ? -8.151 -4.234 35.318 1.00 91.12 82 THR A C 1
ATOM 644 O O . THR A 1 82 ? -8.598 -4.959 36.202 1.00 91.12 82 THR A O 1
ATOM 647 N N . ARG A 1 83 ? -7.272 -3.263 35.610 1.00 92.69 83 ARG A N 1
ATOM 648 C CA . ARG A 1 83 ? -6.854 -2.960 36.991 1.00 92.69 83 ARG A CA 1
ATOM 649 C C . ARG A 1 83 ? -7.962 -2.315 37.817 1.00 92.69 83 ARG A C 1
ATOM 651 O O . ARG A 1 83 ? -7.969 -2.507 39.029 1.00 92.69 83 ARG A O 1
ATOM 658 N N . TYR A 1 84 ? -8.817 -1.505 37.200 1.00 93.44 84 TYR A N 1
ATOM 659 C CA . TYR A 1 84 ? -9.986 -0.927 37.854 1.00 93.44 84 TYR A CA 1
ATOM 660 C C . TYR A 1 84 ? -10.981 -2.034 38.214 1.00 93.44 84 TYR A C 1
ATOM 662 O O . TYR A 1 84 ? -11.249 -2.213 39.397 1.00 93.44 84 TYR A O 1
ATOM 670 N N . ASP A 1 85 ? -11.386 -2.854 37.241 1.00 89.69 85 ASP A N 1
ATOM 671 C CA . ASP A 1 85 ? -12.321 -3.974 37.416 1.00 89.69 85 ASP A CA 1
ATOM 672 C C . ASP A 1 85 ? -11.804 -5.025 38.417 1.00 89.69 85 ASP A C 1
ATOM 674 O O . ASP A 1 85 ? -12.579 -5.698 39.081 1.00 89.69 85 ASP A O 1
ATOM 678 N N . ALA A 1 86 ? -10.484 -5.179 38.565 1.00 88.94 86 ALA A N 1
ATOM 679 C CA . ALA A 1 86 ? -9.903 -6.058 39.584 1.00 88.94 86 ALA A CA 1
ATOM 680 C C . ALA A 1 86 ? -9.908 -5.448 41.002 1.00 88.94 86 ALA A C 1
ATOM 682 O O . ALA A 1 86 ? -9.768 -6.171 41.986 1.00 88.94 86 ALA A O 1
ATOM 683 N N . LYS A 1 87 ? -9.989 -4.116 41.118 1.00 93.19 87 LYS A N 1
ATOM 684 C CA . LYS A 1 87 ? -9.993 -3.380 42.398 1.00 93.19 87 LYS A CA 1
ATOM 685 C C . LYS A 1 87 ? -11.391 -3.012 42.869 1.00 93.19 87 LYS A C 1
ATOM 687 O O . LYS A 1 87 ? -11.585 -2.746 44.053 1.00 93.19 87 LYS A O 1
ATOM 692 N N . THR A 1 88 ? -12.330 -2.922 41.943 1.00 82.81 88 THR A N 1
ATOM 693 C CA . THR A 1 88 ? -13.734 -2.654 42.207 1.00 82.81 88 THR A CA 1
ATOM 694 C C . THR A 1 88 ? -14.504 -3.880 41.759 1.00 82.81 88 THR A C 1
ATOM 696 O O . THR A 1 88 ? -14.339 -4.261 40.614 1.00 82.81 88 THR A O 1
A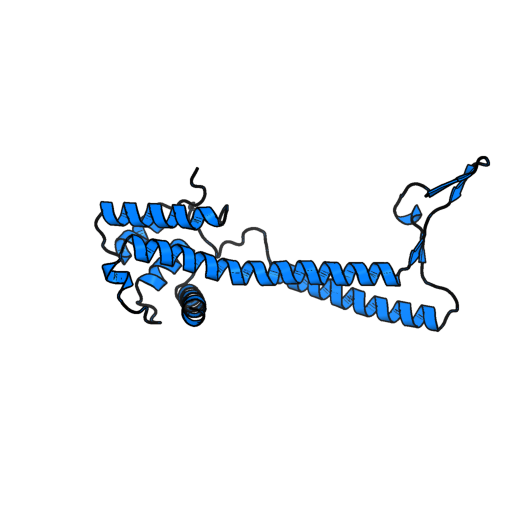TOM 699 N N . ASP A 1 89 ? -15.371 -4.469 42.585 1.00 81.44 89 ASP A N 1
ATOM 700 C CA . ASP A 1 89 ? -16.246 -5.596 42.188 1.00 81.44 89 ASP A CA 1
ATOM 701 C C . ASP A 1 89 ? -17.341 -5.172 41.176 1.00 81.44 89 ASP A C 1
ATOM 703 O O . ASP A 1 89 ? -18.511 -5.544 41.270 1.00 81.44 89 ASP A O 1
ATOM 707 N N . ARG A 1 90 ? -16.993 -4.288 40.243 1.00 85.75 90 ARG A N 1
ATOM 708 C CA . ARG A 1 90 ? -17.836 -3.661 39.238 1.00 85.75 90 ARG A CA 1
ATOM 709 C C . ARG A 1 90 ? -17.035 -3.560 37.954 1.00 85.75 90 ARG A C 1
ATOM 711 O O . ARG A 1 90 ? -15.905 -3.083 37.973 1.00 85.75 90 ARG A O 1
ATOM 718 N N . THR A 1 91 ? -17.662 -3.967 36.861 1.00 90.44 91 THR A N 1
ATOM 719 C CA . THR A 1 91 ? -17.140 -3.787 35.511 1.00 90.44 91 THR A CA 1
ATOM 720 C C . THR A 1 91 ? -17.424 -2.379 35.020 1.00 90.44 91 THR A C 1
ATOM 722 O O . THR A 1 91 ? -18.505 -1.827 35.253 1.00 90.44 91 THR A O 1
ATOM 725 N N . LEU A 1 92 ? -16.454 -1.783 34.333 1.00 91.94 92 LEU A N 1
ATOM 726 C CA . LEU A 1 92 ? -16.689 -0.543 33.611 1.00 91.94 92 LEU A CA 1
ATOM 727 C C . LEU A 1 92 ? -17.447 -0.827 32.305 1.00 91.94 92 LEU A C 1
ATOM 729 O O . LEU A 1 92 ? -16.906 -1.416 31.367 1.00 91.94 92 LEU A O 1
ATOM 733 N N . ASP A 1 93 ? -18.688 -0.348 32.240 1.00 92.56 93 ASP A N 1
ATOM 734 C CA . ASP A 1 93 ? -19.618 -0.598 31.139 1.00 92.56 93 ASP A CA 1
ATOM 735 C C . ASP A 1 93 ? -20.149 0.712 30.537 1.00 92.56 93 ASP A C 1
ATOM 737 O O . ASP A 1 93 ? -20.404 1.685 31.252 1.00 92.56 93 ASP A O 1
ATOM 741 N N . ILE A 1 94 ? -20.360 0.736 29.217 1.00 91.19 94 ILE A N 1
ATOM 742 C CA . ILE A 1 94 ? -21.001 1.854 28.510 1.00 91.19 94 ILE A CA 1
ATOM 743 C C . ILE A 1 94 ? -22.360 1.400 27.981 1.00 91.19 94 ILE A C 1
ATOM 745 O O . ILE A 1 94 ? -22.460 0.450 27.207 1.00 91.19 94 ILE A O 1
ATOM 749 N N . GLY A 1 95 ? -23.419 2.108 28.368 1.00 90.06 95 GLY A N 1
ATOM 750 C CA . GLY A 1 95 ? -24.766 1.844 27.869 1.00 90.06 95 GLY A CA 1
ATOM 751 C C . GLY A 1 95 ? -24.952 2.261 26.406 1.00 90.06 95 GLY A C 1
ATOM 752 O O . GLY A 1 95 ? -24.578 3.360 26.003 1.00 90.06 95 GLY A O 1
ATOM 753 N N . SER A 1 96 ? -25.625 1.419 25.626 1.00 89.25 96 SER A N 1
ATOM 754 C CA . SER A 1 96 ? -25.972 1.650 24.212 1.00 89.25 96 SER A CA 1
ATOM 755 C C . SER A 1 96 ? -26.751 2.952 23.968 1.00 89.25 96 SER A C 1
ATOM 757 O O . SER A 1 96 ? -26.617 3.575 22.913 1.00 89.25 96 SER A O 1
ATOM 759 N N . HIS A 1 97 ? -27.498 3.426 24.969 1.00 89.69 97 HIS A N 1
ATOM 760 C CA . HIS A 1 97 ? -28.200 4.708 24.923 1.00 89.69 97 HIS A CA 1
ATOM 761 C C . HIS A 1 97 ? -27.271 5.914 24.692 1.00 89.69 97 HIS A C 1
ATOM 763 O O . HIS A 1 97 ? -27.690 6.881 24.055 1.00 89.69 97 HIS A O 1
ATOM 769 N N . TYR A 1 98 ? -26.009 5.864 25.140 1.00 87.94 98 TYR A N 1
ATOM 770 C CA . TYR A 1 98 ? -25.032 6.934 24.894 1.00 87.94 98 TYR A CA 1
ATOM 771 C C . TYR A 1 98 ? -24.641 7.056 23.416 1.00 87.94 98 TYR A C 1
ATOM 773 O O . TYR A 1 98 ? -24.246 8.130 22.968 1.00 87.94 98 TYR A O 1
ATOM 781 N N . PHE A 1 99 ? -24.822 5.988 22.637 1.00 85.75 99 PHE A N 1
ATOM 782 C CA . PHE A 1 99 ? -24.551 5.953 21.199 1.00 85.75 99 PHE A CA 1
ATOM 783 C C . PHE A 1 99 ? -25.798 6.231 20.351 1.00 85.75 99 PHE A C 1
ATOM 785 O O . PHE A 1 99 ? -25.789 5.998 19.146 1.00 85.75 99 PHE A O 1
ATOM 792 N N . ARG A 1 100 ? -26.883 6.727 20.970 1.00 87.19 100 ARG A N 1
ATOM 793 C CA . ARG A 1 100 ? -28.185 6.962 20.317 1.00 87.19 100 ARG A CA 1
ATOM 794 C C . ARG A 1 100 ? -28.771 5.704 19.664 1.00 87.19 100 ARG A C 1
ATOM 796 O O . ARG A 1 100 ? -29.555 5.808 18.721 1.00 87.19 100 ARG A O 1
ATOM 803 N N . LEU A 1 101 ? -28.408 4.525 20.166 1.00 87.00 101 LEU A N 1
ATOM 804 C CA . LEU A 1 101 ? -28.987 3.270 19.710 1.00 87.00 101 LEU A CA 1
ATOM 805 C C . LEU A 1 101 ? -30.411 3.114 20.264 1.00 87.00 101 LEU A C 1
ATOM 807 O O . LEU A 1 101 ? -30.698 3.585 21.373 1.00 87.00 101 LEU A O 1
ATOM 811 N N . PRO A 1 102 ? -31.323 2.481 19.504 1.00 90.94 102 PRO A N 1
ATOM 812 C CA . PRO A 1 102 ? -32.660 2.192 19.996 1.00 90.94 102 PRO A CA 1
ATOM 813 C C . PRO A 1 102 ? -32.597 1.239 21.201 1.00 90.94 102 PRO A C 1
ATOM 815 O O . PRO A 1 102 ? -31.665 0.440 21.312 1.00 90.94 102 PRO A O 1
ATOM 818 N N . PRO A 1 103 ? -33.582 1.306 22.112 1.00 92.56 103 PRO A N 1
ATOM 819 C CA . PRO A 1 103 ? -33.665 0.365 23.220 1.00 92.56 103 PRO A CA 1
ATOM 820 C C . PRO A 1 103 ? -33.832 -1.064 22.699 1.00 92.56 103 PRO A C 1
ATOM 822 O O . PRO A 1 103 ? -34.598 -1.300 21.764 1.00 92.56 103 PRO A O 1
ATOM 825 N N . SER A 1 104 ? -33.161 -2.020 23.338 1.00 93.12 104 SER A N 1
ATOM 826 C CA . SER A 1 104 ? -33.277 -3.445 23.004 1.00 93.12 104 SER A CA 1
ATOM 827 C C . SER A 1 104 ? -34.645 -4.011 23.382 1.00 93.12 104 SER A C 1
ATOM 829 O O . SER A 1 104 ? -35.128 -4.963 22.772 1.00 93.12 104 SER A O 1
ATOM 831 N N . LYS A 1 105 ? -3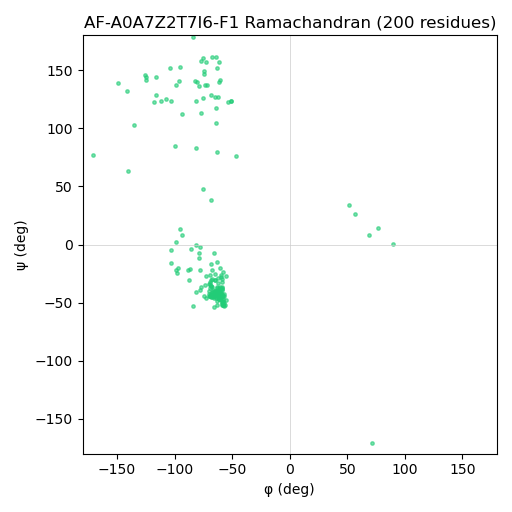5.305 -3.404 24.374 1.00 94.44 105 LYS A N 1
ATOM 832 C CA . LYS A 1 105 ? -36.662 -3.755 24.790 1.00 94.44 105 LYS A CA 1
ATOM 833 C C . LYS A 1 105 ? -37.388 -2.530 25.333 1.00 94.44 105 LYS A C 1
ATOM 835 O O . LYS A 1 105 ? -36.823 -1.751 26.096 1.00 94.44 105 LYS A O 1
ATOM 840 N N . VAL A 1 106 ? -38.663 -2.388 24.981 1.00 94.19 106 VAL A N 1
ATOM 841 C CA . VAL A 1 106 ? -39.573 -1.412 25.594 1.00 94.19 106 VAL A CA 1
ATOM 842 C C . VAL A 1 106 ? -40.703 -2.182 26.258 1.00 94.19 106 VAL A C 1
ATOM 844 O O . VAL A 1 106 ? -41.368 -2.993 25.618 1.00 94.19 106 VAL A O 1
ATOM 847 N N . GLU A 1 107 ? -40.887 -1.980 27.554 1.00 94.69 107 GLU A N 1
ATOM 848 C CA . GLU A 1 107 ? -41.971 -2.605 28.303 1.00 94.69 107 GLU A CA 1
ATOM 849 C C . GLU A 1 107 ? -43.320 -1.912 28.047 1.00 94.69 107 GLU A C 1
ATOM 851 O O . GLU A 1 107 ? -43.348 -0.735 27.682 1.00 94.69 107 GLU A O 1
ATOM 856 N N . PRO A 1 108 ? -44.458 -2.596 28.283 1.00 93.38 108 PRO A N 1
ATOM 857 C CA . PRO A 1 108 ? -45.794 -2.013 28.098 1.00 93.38 108 PRO A CA 1
ATOM 858 C C . PRO A 1 108 ? -46.065 -0.747 28.930 1.00 93.38 108 PRO A C 1
ATOM 860 O O . PRO A 1 108 ? -46.905 0.066 28.562 1.00 93.38 108 PRO A O 1
ATOM 863 N N . ASN A 1 109 ? -45.348 -0.568 30.042 1.00 94.31 109 ASN A N 1
ATOM 864 C CA . ASN A 1 109 ? -45.391 0.621 30.903 1.00 94.31 109 ASN A CA 1
ATOM 865 C C . ASN A 1 109 ? -44.522 1.790 30.380 1.00 94.31 109 ASN A C 1
ATOM 867 O O . ASN A 1 109 ? -44.456 2.835 31.023 1.00 94.31 109 ASN A O 1
ATOM 871 N N . GLY A 1 110 ? -43.836 1.618 29.244 1.00 93.06 110 GLY A N 1
ATOM 872 C CA . GLY A 1 110 ? -42.954 2.613 28.633 1.00 93.06 110 GLY A CA 1
ATOM 873 C C . GLY A 1 110 ? -41.491 2.569 29.090 1.00 93.06 110 GLY A C 1
ATOM 874 O O . GLY A 1 110 ? -40.694 3.374 28.601 1.00 93.06 110 GLY A O 1
ATOM 875 N N . VAL A 1 111 ? -41.102 1.651 29.985 1.00 94.62 111 VAL A N 1
ATOM 876 C CA . VAL A 1 111 ? -39.705 1.508 30.433 1.00 94.62 111 VAL A CA 1
ATOM 877 C C . VAL A 1 111 ? -38.837 0.987 29.288 1.00 94.62 111 VAL A C 1
ATOM 879 O O . VAL A 1 111 ? -39.152 -0.018 28.652 1.00 94.62 111 VAL A O 1
ATOM 882 N N . LYS A 1 112 ? -37.727 1.680 29.023 1.00 94.50 112 LYS A N 1
ATOM 883 C CA . LYS A 1 112 ? -36.778 1.366 27.949 1.00 94.50 112 LYS A CA 1
ATOM 884 C C . LYS A 1 112 ? -35.540 0.691 28.527 1.00 94.50 112 LYS A C 1
ATOM 886 O O . LYS A 1 112 ? -34.861 1.270 29.370 1.00 94.50 112 LYS A O 1
ATOM 891 N N . HIS A 1 113 ? -35.237 -0.499 28.031 1.00 92.50 113 HIS A N 1
ATOM 892 C CA . HIS A 1 113 ? -34.036 -1.255 28.360 1.00 92.50 113 HIS A CA 1
ATOM 893 C C . HIS A 1 113 ? -32.991 -1.063 27.272 1.00 92.50 113 HIS A C 1
ATOM 895 O O . HIS A 1 113 ? -33.304 -1.086 26.081 1.00 92.50 113 HIS A O 1
ATOM 901 N N . PHE A 1 114 ? -31.750 -0.881 27.698 1.00 93.31 114 PHE A N 1
ATOM 902 C CA . PHE A 1 114 ? -30.604 -0.672 26.830 1.00 93.31 114 PHE A CA 1
ATOM 903 C C . PHE A 1 114 ? -29.547 -1.714 27.162 1.00 93.31 114 PHE A C 1
ATOM 905 O O . PHE A 1 114 ? -29.335 -2.037 28.329 1.00 93.31 114 PHE A O 1
ATOM 912 N N . GLU A 1 115 ? -28.876 -2.224 26.138 1.00 92.44 115 GLU A N 1
ATOM 913 C CA . GLU A 1 115 ? -27.715 -3.090 26.322 1.00 92.44 115 GLU A CA 1
ATOM 914 C C . GLU A 1 115 ? -26.511 -2.280 26.799 1.00 92.44 115 GLU A C 1
ATOM 916 O O . GLU A 1 115 ? -26.438 -1.068 26.566 1.00 92.44 115 GLU A O 1
ATOM 921 N N . CYS A 1 116 ? -25.564 -2.957 27.439 1.00 91.50 116 CYS A N 1
ATOM 922 C CA . CYS A 1 116 ? -24.288 -2.393 27.853 1.00 91.50 116 CYS A CA 1
ATOM 923 C C . CYS A 1 116 ? -23.148 -3.102 27.124 1.00 91.50 116 CYS A C 1
ATOM 925 O O . CYS A 1 116 ? -23.201 -4.310 26.903 1.00 91.50 116 CYS A O 1
ATOM 927 N N . ILE A 1 117 ? -22.111 -2.343 26.787 1.00 90.88 117 ILE A N 1
ATOM 928 C CA . ILE A 1 117 ? -20.870 -2.847 26.208 1.00 90.88 117 ILE A CA 1
ATOM 929 C C . ILE A 1 117 ? -19.793 -2.748 27.284 1.00 90.88 117 ILE A C 1
ATOM 931 O O . ILE A 1 117 ? -19.558 -1.661 27.821 1.00 90.88 117 ILE A O 1
ATOM 935 N N . ARG A 1 118 ? -19.124 -3.866 27.574 1.00 91.75 118 ARG A N 1
ATOM 936 C CA . ARG A 1 118 ? -17.949 -3.875 28.450 1.00 91.75 118 ARG A CA 1
ATOM 937 C C . ARG A 1 118 ? -16.834 -3.079 27.797 1.00 91.75 118 ARG A C 1
ATOM 939 O O . ARG A 1 118 ? -16.452 -3.355 26.658 1.00 91.75 118 ARG A O 1
ATOM 946 N N . VAL A 1 119 ? -16.284 -2.104 28.519 1.00 92.88 119 VAL A N 1
ATOM 947 C CA . VAL A 1 119 ? -15.223 -1.240 27.977 1.00 92.88 119 VAL A CA 1
ATOM 948 C C . VAL A 1 119 ? -13.993 -2.060 27.592 1.00 92.88 119 VAL A C 1
ATOM 950 O O . VAL A 1 119 ? -13.366 -1.780 26.573 1.00 92.88 119 VAL A O 1
ATOM 953 N N . HIS A 1 120 ? -13.671 -3.094 28.371 1.00 92.50 120 HIS A N 1
ATOM 954 C CA . HIS A 1 120 ? -12.581 -4.017 28.066 1.00 92.50 120 HIS A CA 1
ATOM 955 C C . HIS A 1 120 ? -12.737 -4.666 26.681 1.00 92.50 120 HIS A C 1
ATOM 957 O O . HIS A 1 120 ? -11.826 -4.574 25.857 1.00 92.50 120 HIS A O 1
ATOM 963 N N . ASP A 1 121 ? -13.907 -5.248 26.407 1.00 91.62 121 ASP A N 1
ATOM 964 C CA . ASP A 1 121 ? -14.194 -5.966 25.161 1.00 91.62 121 ASP A CA 1
ATOM 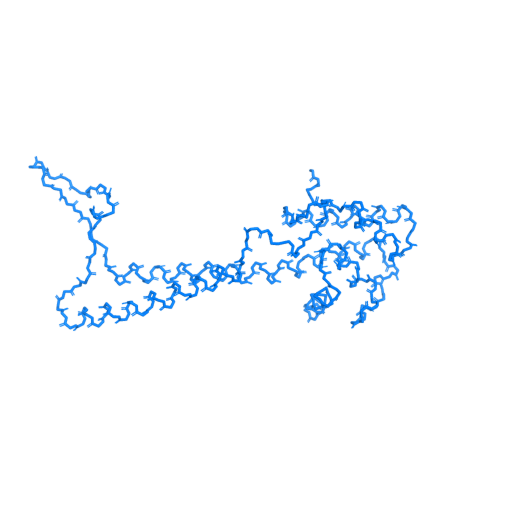965 C C . ASP A 1 121 ? -14.160 -5.011 23.957 1.00 91.62 121 ASP A C 1
ATOM 967 O O . ASP A 1 121 ? -13.547 -5.306 22.933 1.00 91.62 121 ASP A O 1
ATOM 971 N N . PHE A 1 122 ? -14.728 -3.809 24.108 1.00 92.38 122 PHE A N 1
ATOM 972 C CA . PHE A 1 122 ? -14.663 -2.767 23.079 1.00 92.38 122 PHE A CA 1
ATOM 973 C C . PHE A 1 122 ? -13.220 -2.372 22.730 1.00 92.38 122 PHE A C 1
ATOM 975 O O . PHE A 1 122 ? -12.872 -2.232 21.556 1.00 92.38 122 PHE A O 1
ATOM 982 N N . LEU A 1 123 ? -12.361 -2.193 23.739 1.00 95.06 123 LEU A N 1
ATOM 983 C CA . LEU A 1 123 ? -10.962 -1.828 23.516 1.00 95.06 123 LEU A CA 1
ATOM 984 C C . LEU A 1 123 ? -10.169 -2.962 22.863 1.00 95.06 123 LEU A C 1
ATOM 986 O O . LEU A 1 123 ? -9.308 -2.678 22.032 1.00 95.06 123 LEU A O 1
ATOM 990 N N . GLN A 1 124 ? -10.450 -4.224 23.198 1.00 92.12 124 GLN A N 1
ATOM 991 C CA . GLN A 1 124 ? -9.826 -5.370 22.529 1.00 92.12 124 GLN A CA 1
ATOM 992 C C . GLN A 1 124 ? -10.219 -5.466 21.049 1.00 92.12 124 GLN A C 1
ATOM 994 O O . GLN A 1 124 ? -9.355 -5.699 20.199 1.00 92.12 124 GLN A O 1
ATOM 999 N N . GLU A 1 125 ? -11.492 -5.233 20.728 1.00 92.62 125 GLU A N 1
ATOM 1000 C CA . GLU A 1 125 ? -11.977 -5.194 19.345 1.00 92.62 125 GLU A CA 1
ATOM 1001 C C . GLU A 1 125 ? -11.297 -4.062 18.554 1.00 92.62 125 GLU A C 1
ATOM 1003 O O . GLU A 1 125 ? -10.835 -4.268 17.431 1.00 92.62 125 GLU A O 1
ATOM 1008 N N . LEU A 1 126 ? -11.162 -2.875 19.159 1.00 93.00 126 LEU A N 1
ATOM 1009 C CA . LEU A 1 126 ? -10.467 -1.738 18.548 1.00 93.00 126 LEU A CA 1
ATOM 1010 C C . LEU A 1 126 ? -8.990 -2.045 18.267 1.00 93.00 126 LEU A C 1
ATOM 1012 O O . LEU A 1 126 ? -8.494 -1.707 17.194 1.00 93.00 126 LEU A O 1
ATOM 1016 N N . VAL A 1 127 ? -8.295 -2.694 19.207 1.00 92.81 127 VAL A N 1
ATOM 1017 C CA . VAL A 1 127 ? -6.907 -3.144 19.012 1.00 92.81 127 VAL A CA 1
ATOM 1018 C C . VAL A 1 127 ? -6.819 -4.100 17.827 1.00 92.81 127 VAL A C 1
ATOM 1020 O O . VAL A 1 127 ? -6.020 -3.866 16.925 1.00 92.81 127 VAL A O 1
ATOM 1023 N N . SER A 1 128 ? -7.668 -5.128 17.804 1.00 86.75 128 SER A N 1
ATOM 1024 C CA . SER A 1 128 ? -7.647 -6.161 16.763 1.00 86.75 128 SER A CA 1
ATOM 1025 C C . SER A 1 128 ? -7.903 -5.572 15.374 1.00 86.75 128 SER A C 1
ATOM 1027 O O . SER A 1 128 ? -7.206 -5.905 14.418 1.00 86.75 128 SER A O 1
ATOM 1029 N N . LYS A 1 129 ? -8.859 -4.639 15.259 1.00 85.88 129 LYS A N 1
ATOM 1030 C CA . LYS A 1 129 ? -9.124 -3.927 14.001 1.00 85.88 129 LYS A CA 1
ATOM 1031 C C . LYS A 1 129 ? -7.966 -3.033 13.578 1.00 85.88 129 LYS A C 1
ATOM 1033 O O . LYS A 1 129 ? -7.602 -3.040 12.408 1.00 85.88 129 LYS A O 1
ATOM 1038 N N . ALA A 1 130 ? -7.383 -2.280 14.508 1.00 85.56 130 ALA A N 1
ATOM 1039 C CA . ALA A 1 130 ? -6.263 -1.403 14.191 1.00 85.56 130 ALA A CA 1
ATOM 1040 C C . ALA A 1 130 ? -5.045 -2.194 13.680 1.00 85.56 130 ALA A C 1
ATOM 1042 O O . ALA A 1 130 ? -4.416 -1.787 12.707 1.00 85.56 130 ALA A O 1
ATOM 1043 N N . GLU A 1 131 ? -4.751 -3.347 14.287 1.00 81.62 131 GLU A N 1
ATOM 1044 C CA . GLU A 1 131 ? -3.668 -4.238 13.853 1.00 81.62 131 GLU A CA 1
ATOM 1045 C C . GLU A 1 131 ? -3.943 -4.855 12.472 1.00 81.62 131 GLU A C 1
ATOM 1047 O O . GLU A 1 131 ? -3.067 -4.832 11.610 1.00 81.62 131 GLU A O 1
ATOM 1052 N N . LEU A 1 132 ? -5.172 -5.319 12.217 1.00 70.88 132 LEU A N 1
ATOM 1053 C CA . LEU A 1 132 ? -5.566 -5.881 10.920 1.00 70.88 132 LEU A CA 1
ATOM 1054 C C . LEU A 1 132 ? -5.407 -4.872 9.767 1.00 70.88 132 LEU A C 1
ATOM 1056 O O . LEU A 1 132 ? -4.840 -5.198 8.722 1.00 70.88 132 LEU A O 1
ATOM 1060 N N . GLU A 1 133 ? -5.891 -3.643 9.954 1.00 73.12 133 GLU A N 1
ATOM 1061 C CA . GLU A 1 133 ? -5.778 -2.578 8.949 1.00 73.12 133 GLU A CA 1
ATOM 1062 C C . GLU A 1 133 ? -4.312 -2.130 8.769 1.00 73.12 133 GLU A C 1
ATOM 1064 O O . GLU A 1 133 ? -3.856 -1.876 7.651 1.00 73.12 133 GLU A O 1
ATOM 1069 N N . SER A 1 134 ? -3.529 -2.106 9.856 1.00 71.38 134 SER A N 1
ATOM 1070 C CA . SER A 1 134 ? -2.086 -1.814 9.829 1.00 71.38 134 SER A CA 1
ATOM 1071 C C . SER A 1 134 ? -1.331 -2.830 8.953 1.00 71.38 134 SER A C 1
ATOM 1073 O O . SER A 1 134 ? -0.548 -2.449 8.069 1.00 71.38 134 SER A O 1
ATOM 1075 N N . ASP A 1 135 ? -1.642 -4.120 9.109 1.00 59.72 135 ASP A N 1
ATOM 1076 C CA . ASP A 1 135 ? -1.063 -5.221 8.332 1.00 59.72 135 ASP A CA 1
ATOM 1077 C C . ASP A 1 135 ? -1.470 -5.196 6.852 1.00 59.72 135 ASP A C 1
ATOM 1079 O O . ASP A 1 135 ? -0.646 -5.483 5.967 1.00 59.72 135 ASP A O 1
ATOM 1083 N N . TYR A 1 136 ? -2.710 -4.797 6.552 1.00 55.91 136 TYR A N 1
ATOM 1084 C CA . TYR A 1 136 ? -3.166 -4.560 5.181 1.00 55.91 136 TYR A CA 1
ATOM 1085 C C . TYR A 1 136 ? -2.303 -3.490 4.496 1.00 55.91 136 TYR A C 1
ATOM 1087 O O . TYR A 1 136 ? -1.740 -3.731 3.421 1.00 55.91 136 TYR A O 1
ATOM 1095 N N . HIS A 1 137 ? -2.084 -2.347 5.153 1.00 60.03 137 HIS A N 1
ATOM 1096 C CA . HIS A 1 137 ? -1.212 -1.289 4.637 1.00 60.03 137 HIS A CA 1
ATOM 1097 C C . HIS A 1 137 ? 0.266 -1.715 4.542 1.00 60.03 137 HIS A C 1
ATOM 1099 O O . HIS A 1 137 ? 0.994 -1.245 3.661 1.00 60.03 137 HIS A O 1
ATOM 1105 N N . ALA A 1 138 ? 0.737 -2.616 5.410 1.00 51.69 138 ALA A N 1
ATOM 1106 C CA . ALA A 1 138 ? 2.080 -3.198 5.341 1.00 51.69 138 ALA A CA 1
ATOM 1107 C C . ALA A 1 138 ? 2.294 -4.109 4.136 1.00 51.69 138 ALA A C 1
ATOM 1109 O O . ALA A 1 138 ? 3.303 -3.993 3.427 1.00 51.69 138 ALA A O 1
ATOM 1110 N N . THR A 1 139 ? 1.328 -4.978 3.882 1.00 43.72 139 THR A N 1
ATOM 1111 C CA . THR A 1 139 ? 1.410 -5.994 2.835 1.00 43.72 139 THR A CA 1
ATOM 1112 C C . THR A 1 139 ? 1.158 -5.388 1.457 1.00 43.72 139 THR A C 1
ATOM 1114 O O . THR A 1 139 ? 1.887 -5.695 0.510 1.00 43.72 139 THR A O 1
ATOM 1117 N N . PHE A 1 140 ? 0.208 -4.455 1.348 1.00 49.22 140 PHE A N 1
ATOM 1118 C CA . PHE A 1 140 ? -0.165 -3.819 0.085 1.00 49.22 140 PHE A CA 1
ATOM 1119 C C . PHE A 1 140 ? 0.999 -3.046 -0.554 1.00 49.22 140 PHE A C 1
ATOM 1121 O O . PHE A 1 140 ? 1.271 -3.218 -1.738 1.00 49.22 140 PHE A O 1
ATOM 1128 N N . VAL A 1 141 ? 1.766 -2.268 0.218 1.00 55.91 141 VAL A N 1
ATOM 1129 C CA . VAL A 1 141 ? 2.870 -1.450 -0.327 1.00 55.91 141 VAL A CA 1
ATOM 1130 C C . VAL A 1 141 ? 4.043 -2.303 -0.819 1.00 55.91 141 VAL A C 1
ATOM 1132 O O . VAL A 1 141 ? 4.574 -2.071 -1.903 1.00 55.91 141 VAL A O 1
ATOM 1135 N N . LYS A 1 142 ? 4.451 -3.322 -0.052 1.00 52.31 142 LYS A N 1
ATOM 1136 C CA . LYS A 1 142 ? 5.628 -4.139 -0.392 1.00 52.31 142 LYS A CA 1
ATOM 1137 C C . LYS A 1 142 ? 5.334 -5.158 -1.498 1.00 52.31 142 LYS A C 1
ATOM 1139 O O . LYS A 1 142 ? 6.198 -5.399 -2.342 1.00 52.31 142 LYS A O 1
ATOM 1144 N N . ALA A 1 143 ? 4.131 -5.735 -1.517 1.00 53.91 143 ALA A N 1
ATOM 1145 C CA . ALA A 1 143 ? 3.712 -6.671 -2.558 1.00 53.91 143 ALA A CA 1
ATOM 1146 C C . ALA A 1 143 ? 3.416 -5.962 -3.891 1.00 53.91 143 ALA A C 1
ATOM 1148 O O . ALA A 1 143 ? 3.745 -6.506 -4.943 1.00 53.91 143 ALA A O 1
ATOM 1149 N N . LYS A 1 144 ? 2.874 -4.733 -3.870 1.00 67.56 144 LYS A N 1
ATOM 1150 C CA . LYS A 1 144 ? 2.557 -3.972 -5.091 1.00 67.56 144 LYS A CA 1
ATOM 1151 C C . LYS A 1 144 ? 3.814 -3.588 -5.873 1.00 67.56 144 LYS A C 1
ATOM 1153 O O . LYS A 1 144 ? 3.850 -3.843 -7.070 1.00 67.56 144 LYS A O 1
ATOM 1158 N N . SER A 1 145 ? 4.878 -3.102 -5.225 1.00 77.50 145 SER A N 1
ATOM 1159 C CA . SER A 1 145 ? 6.126 -2.746 -5.929 1.00 77.50 145 SER A CA 1
ATOM 1160 C C . SER A 1 145 ? 6.799 -3.947 -6.600 1.00 77.50 145 SER A C 1
ATOM 1162 O O . SER A 1 145 ? 7.265 -3.845 -7.730 1.00 77.50 145 SER A O 1
ATOM 1164 N N . GLN A 1 146 ? 6.822 -5.107 -5.938 1.00 77.75 146 GLN A N 1
ATOM 1165 C CA . GLN A 1 146 ? 7.390 -6.332 -6.515 1.00 77.75 146 GLN A CA 1
ATOM 1166 C C . GLN A 1 146 ? 6.531 -6.879 -7.656 1.00 77.75 146 GLN A C 1
ATOM 1168 O O . GLN A 1 146 ? 7.065 -7.310 -8.674 1.00 77.75 146 GLN A O 1
ATOM 1173 N N . ASN A 1 147 ? 5.207 -6.835 -7.503 1.00 82.44 147 ASN A N 1
ATOM 1174 C CA . ASN A 1 147 ? 4.279 -7.287 -8.531 1.00 82.44 147 ASN A CA 1
ATOM 1175 C C . ASN A 1 147 ? 4.336 -6.380 -9.772 1.00 82.44 147 ASN A C 1
ATOM 1177 O O . ASN A 1 147 ? 4.372 -6.881 -10.889 1.00 82.44 147 ASN A O 1
ATOM 1181 N N . VAL A 1 148 ? 4.460 -5.058 -9.595 1.00 87.88 148 VAL A N 1
ATOM 1182 C CA . VAL A 1 148 ? 4.712 -4.113 -10.697 1.00 87.88 148 VAL A CA 1
ATOM 1183 C C . VAL A 1 148 ? 5.992 -4.484 -11.446 1.00 87.88 148 VAL A C 1
ATOM 1185 O O . VAL A 1 148 ? 5.959 -4.638 -12.665 1.00 87.88 148 VAL A O 1
ATOM 1188 N N . VAL A 1 149 ? 7.104 -4.699 -10.734 1.00 90.31 149 VAL A N 1
ATOM 1189 C CA . VAL A 1 149 ? 8.369 -5.110 -11.367 1.00 90.31 149 VAL A CA 1
ATOM 1190 C C . VAL A 1 149 ? 8.214 -6.439 -12.106 1.00 90.31 149 VAL A C 1
ATOM 1192 O O . VAL A 1 149 ? 8.693 -6.558 -13.229 1.00 90.31 149 VAL A O 1
ATOM 1195 N N . ALA A 1 150 ? 7.504 -7.414 -11.534 1.00 89.06 150 ALA A N 1
ATOM 1196 C CA . ALA A 1 150 ? 7.235 -8.694 -12.186 1.00 89.06 150 ALA A CA 1
ATOM 1197 C C . ALA A 1 150 ? 6.430 -8.529 -13.487 1.00 89.06 150 ALA A C 1
ATOM 1199 O O . ALA A 1 150 ? 6.747 -9.165 -14.490 1.00 89.06 150 ALA A O 1
ATOM 1200 N N . LYS A 1 151 ? 5.422 -7.649 -13.500 1.00 90.31 151 LYS A N 1
ATOM 1201 C CA . LYS A 1 151 ? 4.624 -7.329 -14.694 1.00 90.31 151 LYS A CA 1
ATOM 1202 C C . LYS A 1 151 ? 5.450 -6.651 -15.783 1.00 90.31 151 LYS A C 1
ATOM 1204 O O . LYS A 1 151 ? 5.364 -7.045 -16.944 1.00 90.31 151 LYS A O 1
ATOM 1209 N N . ILE A 1 152 ? 6.304 -5.703 -15.403 1.00 92.00 152 ILE A N 1
ATOM 1210 C CA . ILE A 1 152 ? 7.235 -5.048 -16.330 1.00 92.00 152 ILE A CA 1
ATOM 1211 C C . ILE A 1 152 ? 8.263 -6.056 -16.864 1.00 92.00 152 ILE A C 1
ATOM 1213 O O . ILE A 1 152 ? 8.554 -6.064 -18.056 1.00 92.00 152 ILE A O 1
ATOM 1217 N N . TYR A 1 153 ? 8.770 -6.954 -16.016 1.00 89.94 153 TYR A N 1
ATOM 1218 C CA . TYR A 1 153 ? 9.700 -8.013 -16.413 1.00 89.94 153 TYR A CA 1
ATOM 1219 C C . TYR A 1 153 ? 9.067 -9.012 -17.393 1.00 89.94 153 TYR A C 1
ATOM 1221 O O . TYR A 1 153 ? 9.691 -9.396 -18.378 1.00 89.94 153 TYR A O 1
ATOM 1229 N N . GLN A 1 154 ? 7.804 -9.391 -17.179 1.00 87.88 154 GLN A N 1
ATOM 1230 C CA . GLN A 1 154 ? 7.053 -10.221 -18.127 1.00 87.88 154 GLN A CA 1
ATOM 1231 C C . GLN A 1 154 ? 6.907 -9.531 -19.486 1.00 87.88 154 GLN A C 1
ATOM 1233 O O . GLN A 1 154 ? 7.134 -10.167 -20.514 1.00 87.88 154 GLN A O 1
ATOM 1238 N N . ALA A 1 155 ? 6.578 -8.236 -19.498 1.00 88.69 155 ALA A N 1
ATOM 1239 C CA . ALA A 1 155 ? 6.477 -7.469 -20.736 1.00 88.69 155 ALA A CA 1
ATOM 1240 C C . ALA A 1 155 ? 7.828 -7.369 -21.465 1.00 88.69 155 ALA A C 1
ATOM 1242 O O . ALA A 1 155 ? 7.888 -7.588 -22.675 1.00 88.69 155 ALA A O 1
ATOM 1243 N N . TRP A 1 156 ? 8.904 -7.117 -20.713 1.00 86.00 156 TRP A N 1
ATOM 1244 C CA . TRP A 1 156 ? 10.283 -7.074 -21.202 1.00 86.00 156 TRP A CA 1
ATOM 1245 C C . TRP A 1 156 ? 10.709 -8.379 -21.868 1.00 86.00 156 TRP A C 1
ATOM 1247 O O . TRP A 1 156 ? 11.149 -8.364 -23.012 1.00 86.00 156 TRP A O 1
ATOM 1257 N N . ASN A 1 157 ? 10.526 -9.514 -21.189 1.00 82.69 157 ASN A N 1
ATOM 1258 C CA . ASN A 1 157 ? 10.939 -10.816 -21.712 1.00 82.69 157 ASN A CA 1
ATOM 1259 C C . ASN A 1 157 ? 10.216 -11.195 -23.004 1.00 82.69 157 ASN A C 1
ATOM 1261 O O . ASN A 1 157 ? 10.783 -11.873 -23.855 1.00 82.69 157 ASN A O 1
ATOM 1265 N N . TRP A 1 158 ? 8.962 -10.772 -23.145 1.00 78.00 158 TRP A N 1
ATOM 1266 C CA . TRP A 1 158 ? 8.160 -11.081 -24.322 1.00 78.00 158 TRP A CA 1
ATOM 1267 C C . TRP A 1 158 ? 8.447 -10.166 -25.507 1.00 78.00 158 TRP A C 1
ATOM 1269 O O . TRP A 1 158 ? 8.483 -10.632 -26.641 1.00 78.00 158 TRP A O 1
ATOM 1279 N N . ALA A 1 159 ? 8.623 -8.870 -25.255 1.00 74.19 159 ALA A N 1
ATOM 1280 C CA . ALA A 1 159 ? 8.845 -7.889 -26.310 1.00 74.19 159 ALA A CA 1
ATOM 1281 C C . ALA A 1 159 ? 10.321 -7.755 -26.699 1.00 74.19 159 ALA A C 1
ATOM 1283 O O . ALA A 1 159 ? 10.615 -7.303 -27.800 1.00 74.19 159 ALA A O 1
ATOM 1284 N N . TYR A 1 160 ? 11.246 -8.163 -25.824 1.00 70.69 160 TYR A N 1
ATOM 1285 C CA . TYR A 1 160 ? 12.678 -8.039 -26.073 1.00 70.69 160 TYR A CA 1
ATOM 1286 C C . TYR A 1 160 ? 13.493 -9.264 -25.600 1.00 70.69 160 TYR A C 1
ATOM 1288 O O . TYR A 1 160 ? 14.355 -9.147 -24.721 1.00 70.69 160 TYR A O 1
ATOM 1296 N N . PRO A 1 161 ? 13.262 -10.460 -26.190 1.00 66.31 161 PRO A N 1
ATOM 1297 C CA . PRO A 1 161 ? 13.868 -11.716 -25.730 1.00 66.31 161 PRO A CA 1
ATOM 1298 C C . PRO A 1 161 ? 15.404 -11.704 -25.753 1.00 66.31 161 PRO A C 1
ATOM 1300 O O . PRO A 1 161 ? 16.049 -12.180 -24.825 1.00 66.31 161 PRO A O 1
ATOM 1303 N N . SER A 1 162 ? 16.004 -11.078 -26.770 1.00 66.25 162 SER A N 1
ATOM 1304 C CA . SER A 1 162 ? 17.462 -11.005 -26.940 1.00 66.25 162 SER A CA 1
A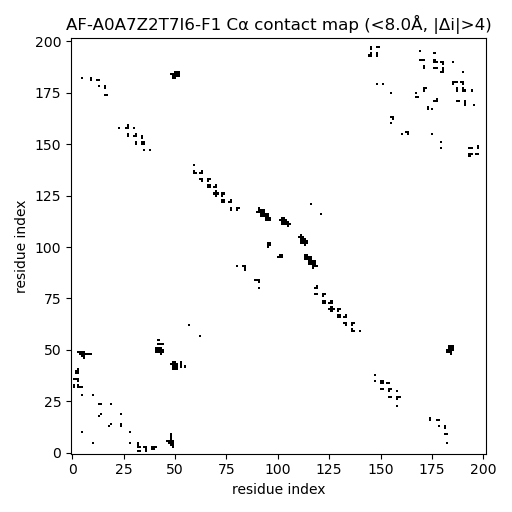TOM 1305 C C . SER A 1 162 ? 18.177 -10.218 -25.836 1.00 66.25 162 SER A C 1
ATOM 1307 O O . SER A 1 162 ? 19.353 -10.465 -25.570 1.00 66.25 162 SER A O 1
ATOM 1309 N N . ALA A 1 163 ? 17.495 -9.279 -25.171 1.00 64.81 163 ALA A N 1
ATOM 1310 C CA . ALA A 1 163 ? 18.041 -8.582 -24.008 1.00 64.81 163 ALA A CA 1
ATOM 1311 C C . ALA A 1 163 ? 17.582 -9.177 -22.677 1.00 64.81 163 ALA A C 1
ATOM 1313 O O . ALA A 1 163 ? 18.239 -8.955 -21.662 1.00 64.81 163 ALA A O 1
ATOM 1314 N N . ALA A 1 164 ? 16.484 -9.932 -22.671 1.00 60.59 164 ALA A N 1
ATOM 1315 C CA . ALA A 1 164 ? 16.044 -10.714 -21.523 1.00 60.59 164 ALA A CA 1
ATOM 1316 C C . ALA A 1 164 ? 17.016 -11.846 -21.162 1.00 60.59 164 ALA A C 1
ATOM 1318 O O . ALA A 1 164 ? 17.171 -12.161 -19.983 1.00 60.59 164 ALA A O 1
ATOM 1319 N N . ASP A 1 165 ? 17.719 -12.390 -22.159 1.00 58.31 165 ASP A N 1
ATOM 1320 C CA . ASP A 1 165 ? 18.768 -13.400 -21.976 1.00 58.31 165 ASP A CA 1
ATOM 1321 C C . ASP A 1 165 ? 20.025 -12.852 -21.274 1.00 58.31 165 ASP A C 1
ATOM 1323 O O . ASP A 1 165 ? 20.846 -13.611 -20.751 1.00 58.31 165 ASP A O 1
ATOM 1327 N N . ASN A 1 166 ? 20.189 -11.525 -21.215 1.00 61.66 166 ASN A N 1
ATOM 1328 C CA . ASN A 1 166 ? 21.281 -10.907 -20.475 1.00 61.66 166 ASN A CA 1
ATOM 1329 C C . ASN A 1 166 ? 20.935 -10.825 -18.987 1.00 61.66 166 ASN A C 1
ATOM 1331 O O . ASN A 1 166 ? 19.960 -10.190 -18.585 1.00 61.66 166 ASN A O 1
ATOM 1335 N N . MET A 1 167 ? 21.796 -11.400 -18.144 1.00 63.62 167 MET A N 1
ATOM 1336 C CA . MET A 1 167 ? 21.651 -11.313 -16.692 1.00 63.62 167 MET A CA 1
ATOM 1337 C C . MET A 1 167 ? 21.531 -9.845 -16.251 1.00 63.62 167 MET A C 1
ATOM 1339 O O . MET A 1 167 ? 22.422 -9.029 -16.518 1.00 63.62 167 MET A O 1
ATOM 1343 N N . ILE A 1 168 ? 20.441 -9.509 -15.554 1.00 74.88 168 ILE A N 1
ATOM 1344 C CA . ILE A 1 168 ? 20.223 -8.162 -15.018 1.00 74.88 168 ILE A CA 1
ATOM 1345 C C . ILE A 1 168 ? 21.306 -7.879 -13.971 1.00 74.88 168 ILE A C 1
ATOM 1347 O O . ILE A 1 168 ? 21.277 -8.388 -12.852 1.00 74.88 168 ILE A O 1
ATOM 1351 N N . LYS A 1 169 ? 22.290 -7.058 -14.343 1.00 71.19 169 LYS A N 1
ATOM 1352 C CA . LYS A 1 169 ? 23.335 -6.576 -13.432 1.00 71.19 169 LYS A CA 1
ATOM 1353 C C . LYS A 1 169 ? 22.792 -5.438 -12.571 1.00 71.19 169 LYS A C 1
ATOM 1355 O O . LYS A 1 169 ? 22.178 -4.514 -13.094 1.00 71.19 169 LYS A O 1
ATOM 1360 N N . PHE A 1 170 ? 23.096 -5.449 -11.274 1.00 64.69 170 PHE A N 1
ATOM 1361 C CA . PHE A 1 170 ? 22.697 -4.412 -10.308 1.00 64.69 170 PHE A CA 1
ATOM 1362 C C . PHE A 1 170 ? 23.508 -3.109 -10.420 1.00 64.69 170 PHE A C 1
ATOM 1364 O O . PHE A 1 170 ? 23.992 -2.578 -9.420 1.00 64.69 170 PHE A O 1
ATOM 1371 N N . SER A 1 171 ? 23.673 -2.586 -11.634 1.00 69.12 171 SER A N 1
ATOM 1372 C CA . SER A 1 171 ? 24.274 -1.275 -11.883 1.00 69.12 171 SER A CA 1
ATOM 1373 C C . SER A 1 171 ? 23.199 -0.247 -12.241 1.00 69.12 171 SER A C 1
ATOM 1375 O O . SER A 1 171 ? 22.164 -0.584 -12.810 1.00 69.12 171 SER A O 1
ATOM 1377 N N . SER A 1 172 ? 23.459 1.025 -11.940 1.00 61.75 172 SER A N 1
ATOM 1378 C CA . SER A 1 172 ? 22.617 2.164 -12.349 1.00 61.75 172 SER A CA 1
ATOM 1379 C C . SER A 1 172 ? 22.542 2.354 -13.871 1.00 61.75 172 SER A C 1
ATOM 1381 O O . SER A 1 172 ? 21.653 3.030 -14.370 1.00 61.75 172 SER A O 1
ATOM 1383 N N . ASN A 1 173 ? 23.441 1.718 -14.626 1.00 72.94 173 ASN A N 1
ATOM 1384 C CA . ASN A 1 173 ? 23.446 1.744 -16.091 1.00 72.94 173 ASN A CA 1
ATOM 1385 C C . ASN A 1 173 ? 22.681 0.562 -16.711 1.00 72.94 173 ASN A C 1
ATOM 1387 O O . ASN A 1 173 ? 22.769 0.334 -17.916 1.00 72.94 173 ASN A O 1
ATOM 1391 N N . ASN A 1 174 ? 21.975 -0.239 -15.910 1.00 85.69 174 ASN A N 1
ATOM 1392 C CA . ASN A 1 174 ? 21.218 -1.366 -16.429 1.00 85.69 174 ASN A CA 1
ATOM 1393 C C . ASN A 1 174 ? 19.925 -0.892 -17.114 1.00 85.69 174 ASN A C 1
ATOM 1395 O O . ASN A 1 174 ? 19.100 -0.210 -16.507 1.00 85.69 174 ASN A O 1
ATOM 1399 N N . GLN A 1 175 ? 19.730 -1.306 -18.368 1.00 87.19 175 GLN A N 1
ATOM 1400 C CA . GLN A 1 175 ? 18.578 -0.906 -19.180 1.00 87.19 175 GLN A CA 1
ATOM 1401 C C . GLN A 1 175 ? 17.235 -1.321 -18.565 1.00 87.19 175 GLN A C 1
ATOM 1403 O O . GLN A 1 175 ? 16.298 -0.532 -18.589 1.00 87.19 175 GLN A O 1
ATOM 1408 N N . PHE A 1 176 ? 17.138 -2.505 -17.953 1.00 89.88 176 PHE A N 1
ATOM 1409 C CA . PHE A 1 176 ? 15.896 -2.948 -17.317 1.00 89.88 176 PHE A CA 1
ATOM 1410 C C . PHE A 1 176 ? 15.564 -2.112 -16.073 1.00 89.88 176 PHE A C 1
ATOM 1412 O O . PHE A 1 176 ? 14.423 -1.694 -15.900 1.00 89.88 176 PHE A O 1
ATOM 1419 N N . ILE A 1 177 ? 16.560 -1.807 -15.232 1.00 90.62 177 ILE A N 1
ATOM 1420 C CA . ILE A 1 177 ? 16.370 -0.938 -14.056 1.00 90.62 177 ILE A CA 1
ATOM 1421 C C . ILE A 1 177 ? 15.901 0.457 -14.483 1.00 90.62 177 ILE A C 1
ATOM 1423 O O . ILE A 1 177 ? 14.955 0.987 -13.903 1.00 90.62 177 ILE A O 1
ATOM 1427 N N . ASN A 1 178 ? 16.521 1.026 -15.517 1.00 91.81 178 ASN A N 1
ATOM 1428 C CA . ASN A 1 178 ? 16.156 2.348 -16.023 1.00 91.81 178 ASN A CA 1
ATOM 1429 C C . ASN A 1 178 ? 14.778 2.347 -16.696 1.00 91.81 178 ASN A C 1
ATOM 1431 O O . ASN A 1 178 ? 14.028 3.304 -16.544 1.00 91.81 178 ASN A O 1
ATOM 1435 N N . MET A 1 179 ? 14.393 1.253 -17.357 1.00 93.19 179 MET A N 1
ATOM 1436 C CA . MET A 1 179 ? 13.032 1.090 -17.863 1.00 93.19 179 MET A CA 1
ATOM 1437 C C . MET A 1 179 ? 12.016 1.048 -16.718 1.00 93.19 179 MET A C 1
ATOM 1439 O O . MET A 1 179 ? 10.995 1.724 -16.795 1.00 93.19 179 MET A O 1
ATOM 1443 N N . VAL A 1 180 ? 12.285 0.282 -15.652 1.00 92.94 180 VAL A N 1
ATOM 1444 C CA . VAL A 1 180 ? 11.413 0.246 -14.468 1.00 92.94 180 VAL A CA 1
ATOM 1445 C C . VAL A 1 180 ? 11.266 1.650 -13.885 1.00 92.94 180 VAL A C 1
ATOM 1447 O O . VAL A 1 180 ? 10.138 2.074 -13.673 1.00 92.94 180 VAL A O 1
ATOM 1450 N N . ALA A 1 181 ? 12.365 2.392 -13.713 1.00 92.38 181 ALA A N 1
ATOM 1451 C CA . ALA A 1 181 ? 12.332 3.779 -13.248 1.00 92.38 181 ALA A CA 1
ATOM 1452 C C . ALA A 1 181 ? 11.435 4.675 -14.122 1.00 92.38 181 ALA A C 1
ATOM 1454 O O . ALA A 1 181 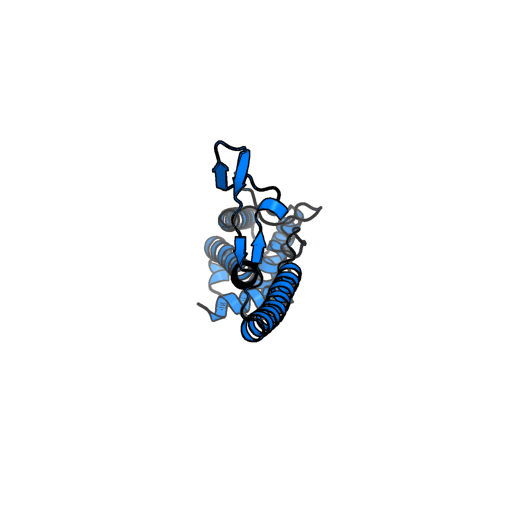? 10.566 5.364 -13.594 1.00 92.38 181 ALA A O 1
ATOM 1455 N N . ILE A 1 182 ? 11.575 4.605 -15.453 1.00 94.19 182 ILE A N 1
ATOM 1456 C CA . ILE A 1 182 ? 10.749 5.378 -16.396 1.00 94.19 182 ILE A CA 1
ATOM 1457 C C . ILE A 1 182 ? 9.266 5.014 -16.271 1.00 94.19 182 ILE A C 1
ATOM 1459 O O . ILE A 1 182 ? 8.421 5.903 -16.210 1.00 94.19 182 ILE A O 1
ATOM 1463 N N . VAL A 1 183 ? 8.935 3.720 -16.231 1.00 93.19 183 VAL A N 1
ATOM 1464 C CA . VAL A 1 183 ? 7.544 3.235 -16.203 1.00 93.19 183 VAL A CA 1
ATOM 1465 C C . VAL A 1 183 ? 6.849 3.545 -14.877 1.00 93.19 183 VAL A C 1
ATOM 1467 O O . VAL A 1 183 ? 5.639 3.752 -14.859 1.00 93.19 183 VAL A O 1
ATOM 1470 N N . THR A 1 184 ? 7.583 3.554 -13.764 1.00 90.38 184 THR A N 1
ATOM 1471 C CA . THR A 1 184 ? 7.001 3.718 -12.425 1.00 90.38 184 THR A CA 1
ATOM 1472 C C . THR A 1 184 ? 7.188 5.105 -11.825 1.00 90.38 184 THR A C 1
ATOM 1474 O O . THR A 1 184 ? 6.729 5.311 -10.705 1.00 90.38 184 THR A O 1
ATOM 1477 N N . GLY A 1 185 ? 7.921 6.011 -12.475 1.00 88.12 185 GLY A N 1
ATOM 1478 C CA . GLY A 1 185 ? 8.302 7.309 -11.904 1.00 88.12 185 GLY A CA 1
ATOM 1479 C C . GLY A 1 185 ? 9.304 7.218 -10.744 1.00 88.12 185 GLY A C 1
ATOM 1480 O O . GLY A 1 185 ? 9.590 8.212 -10.087 1.00 88.12 185 GLY A O 1
ATOM 1481 N N . TRP A 1 186 ? 9.857 6.032 -10.464 1.00 89.56 186 TRP A N 1
ATOM 1482 C CA . TRP A 1 186 ? 10.839 5.866 -9.390 1.00 89.56 186 TRP A CA 1
ATOM 1483 C C . TRP A 1 186 ? 12.192 6.437 -9.801 1.00 89.56 186 TRP A C 1
ATOM 1485 O O . TRP A 1 186 ? 12.589 6.336 -10.960 1.00 89.56 186 TRP A O 1
ATOM 1495 N N . ASP A 1 187 ? 12.961 6.928 -8.830 1.00 88.31 187 ASP A N 1
ATOM 1496 C CA . ASP A 1 187 ? 14.383 7.157 -9.063 1.00 88.31 187 ASP A CA 1
ATOM 1497 C C . ASP A 1 187 ? 15.131 5.830 -9.332 1.00 88.31 187 ASP A C 1
ATOM 1499 O O . ASP A 1 187 ? 14.664 4.721 -9.025 1.00 88.31 187 ASP A O 1
ATOM 1503 N N . ALA A 1 188 ? 16.325 5.939 -9.919 1.00 86.50 188 ALA A N 1
ATOM 1504 C CA . ALA A 1 188 ? 17.128 4.783 -10.308 1.00 86.50 188 ALA A CA 1
ATOM 1505 C C . ALA A 1 188 ? 17.549 3.905 -9.112 1.00 86.50 188 ALA A C 1
ATOM 1507 O O . ALA A 1 188 ? 17.733 2.693 -9.267 1.00 86.50 188 ALA A O 1
ATOM 1508 N N . GLU A 1 189 ? 17.697 4.472 -7.910 1.00 85.62 189 GLU A N 1
ATOM 1509 C CA . GLU A 1 189 ? 18.077 3.708 -6.721 1.00 85.62 189 GLU A CA 1
ATOM 1510 C C . GLU A 1 189 ? 16.915 2.865 -6.193 1.00 85.62 189 GLU A C 1
ATOM 1512 O O . GLU A 1 189 ? 17.098 1.678 -5.892 1.00 85.62 189 GLU A O 1
ATOM 1517 N N . LEU A 1 190 ? 15.718 3.446 -6.125 1.00 85.25 190 LEU A N 1
ATOM 1518 C CA . LEU A 1 190 ? 14.493 2.778 -5.715 1.00 85.25 190 LEU A CA 1
ATOM 1519 C C . LEU A 1 190 ? 14.100 1.692 -6.720 1.00 85.25 190 LEU A C 1
ATOM 1521 O O . LEU A 1 190 ? 13.791 0.567 -6.310 1.00 85.25 190 LEU A O 1
ATOM 1525 N N . ALA A 1 191 ? 14.200 1.975 -8.022 1.00 88.31 191 ALA A N 1
ATOM 1526 C CA . ALA A 1 191 ? 14.012 0.977 -9.070 1.00 88.31 191 ALA A CA 1
ATOM 1527 C C . ALA A 1 191 ? 14.998 -0.188 -8.915 1.00 88.31 191 ALA A C 1
ATOM 1529 O O . ALA A 1 191 ? 14.578 -1.344 -8.835 1.00 88.31 191 ALA A O 1
ATOM 1530 N N . ARG A 1 192 ? 16.299 0.095 -8.752 1.00 88.31 192 ARG A N 1
ATOM 1531 C CA . ARG A 1 192 ? 17.328 -0.934 -8.525 1.00 88.31 192 ARG A CA 1
ATOM 1532 C C . ARG A 1 192 ? 17.021 -1.793 -7.300 1.00 88.31 192 ARG A C 1
ATOM 1534 O O . ARG A 1 192 ? 17.147 -3.016 -7.365 1.00 88.31 192 ARG A O 1
ATOM 1541 N N . LYS A 1 193 ? 16.605 -1.177 -6.189 1.00 87.12 193 LYS A N 1
ATOM 1542 C CA . LYS A 1 193 ? 16.229 -1.885 -4.957 1.00 87.12 193 LYS A CA 1
ATOM 1543 C C . LYS A 1 193 ? 15.041 -2.821 -5.186 1.00 87.12 193 LYS A C 1
ATOM 1545 O O . LYS A 1 193 ? 15.086 -3.974 -4.763 1.00 87.12 193 LYS A O 1
ATOM 1550 N N . ASN A 1 194 ? 13.986 -2.350 -5.849 1.00 87.19 194 ASN A N 1
ATOM 1551 C CA . ASN A 1 194 ? 12.788 -3.154 -6.103 1.00 87.19 194 ASN A CA 1
ATOM 1552 C C . ASN A 1 194 ? 13.051 -4.290 -7.102 1.00 87.19 194 ASN A C 1
ATOM 1554 O O . ASN A 1 194 ? 12.590 -5.408 -6.870 1.00 87.19 194 ASN A O 1
ATOM 1558 N N . VAL A 1 195 ? 13.869 -4.048 -8.129 1.00 88.38 195 VAL A N 1
ATOM 1559 C CA . VAL A 1 195 ? 14.366 -5.089 -9.042 1.00 88.38 195 VAL A CA 1
ATOM 1560 C C . VAL A 1 195 ? 15.203 -6.131 -8.294 1.00 88.38 195 VAL A C 1
ATOM 1562 O O . VAL A 1 195 ? 14.972 -7.327 -8.455 1.00 88.38 195 VAL A O 1
ATOM 1565 N N . GLY A 1 196 ? 16.108 -5.718 -7.402 1.00 86.06 196 GLY A N 1
ATOM 1566 C CA . GLY A 1 196 ? 16.885 -6.647 -6.567 1.00 86.06 196 GLY A CA 1
ATOM 1567 C C . GLY A 1 196 ? 16.039 -7.502 -5.634 1.00 86.06 196 GLY A C 1
ATOM 1568 O O . GLY A 1 196 ? 16.269 -8.705 -5.507 1.00 86.06 196 GLY A O 1
ATOM 1569 N N . ASN A 1 197 ? 15.003 -6.916 -5.041 1.00 84.12 197 ASN A N 1
ATOM 1570 C CA . ASN A 1 197 ? 14.069 -7.665 -4.206 1.00 84.12 197 ASN A CA 1
ATOM 1571 C C . ASN A 1 197 ? 13.226 -8.671 -5.009 1.00 84.12 197 ASN A C 1
ATOM 1573 O O . ASN A 1 197 ? 12.812 -9.684 -4.452 1.00 84.12 197 ASN A O 1
ATOM 1577 N N . PHE A 1 198 ? 12.940 -8.385 -6.283 1.00 85.62 198 PHE A N 1
ATOM 1578 C CA . PHE A 1 198 ? 12.237 -9.300 -7.184 1.00 85.62 198 PHE A CA 1
ATOM 1579 C C . PHE A 1 198 ? 13.135 -10.474 -7.605 1.00 85.62 198 PHE A C 1
ATOM 1581 O O . PHE A 1 198 ? 12.713 -11.624 -7.525 1.00 85.62 198 PHE A O 1
ATOM 1588 N N . LEU A 1 199 ? 14.386 -10.199 -7.984 1.00 81.94 199 LEU A N 1
ATOM 1589 C CA . LEU A 1 199 ? 15.319 -11.218 -8.479 1.00 81.94 199 LEU A CA 1
ATOM 1590 C C . LEU A 1 199 ? 15.851 -12.164 -7.396 1.00 81.94 199 LEU A C 1
ATOM 1592 O O . LEU A 1 199 ? 16.199 -13.288 -7.709 1.00 81.94 199 LEU A O 1
ATOM 1596 N N . THR A 1 200 ? 15.922 -11.745 -6.130 1.00 77.19 200 THR A N 1
ATOM 1597 C CA . THR A 1 200 ? 16.405 -12.610 -5.029 1.00 77.19 200 THR A CA 1
ATOM 1598 C C . THR A 1 200 ? 15.369 -13.622 -4.525 1.00 77.19 200 THR A C 1
ATOM 1600 O O . THR A 1 200 ? 15.694 -14.458 -3.684 1.00 77.19 200 THR A O 1
ATOM 1603 N N . ARG A 1 201 ? 14.116 -13.536 -4.991 1.00 60.75 201 ARG A N 1
ATOM 1604 C CA . ARG A 1 201 ? 13.007 -14.421 -4.592 1.00 60.75 201 ARG A CA 1
ATOM 1605 C C . ARG A 1 201 ? 12.660 -15.499 -5.623 1.00 60.75 201 ARG A C 1
ATOM 1607 O O . ARG A 1 201 ? 11.940 -16.424 -5.256 1.00 60.75 201 ARG A O 1
ATOM 1614 N N . ASN A 1 202 ? 13.132 -15.356 -6.861 1.00 49.12 202 ASN A N 1
ATOM 1615 C CA . ASN A 1 202 ? 12.975 -16.326 -7.950 1.00 49.12 202 ASN A CA 1
ATOM 1616 C C . ASN A 1 202 ? 14.293 -17.065 -8.178 1.00 49.12 202 ASN A C 1
ATOM 1618 O O . ASN A 1 202 ? 14.224 -18.232 -8.613 1.00 49.12 202 ASN A O 1
#

pLDDT: mean 83.28, std 12.79, range [42.5, 96.88]

Mean predicted aligned error: 12.98 Å